Protein AF-A0A950HRR6-F1 (afdb_monomer)

Structure (mmCIF, N/CA/C/O backbone):
data_AF-A0A950HRR6-F1
#
_entry.id   AF-A0A950HRR6-F1
#
loop_
_atom_site.group_PDB
_atom_site.id
_atom_site.type_symbol
_atom_site.label_atom_id
_atom_site.label_alt_id
_atom_site.label_comp_id
_atom_site.label_asym_id
_atom_site.label_entity_id
_atom_site.label_seq_id
_atom_site.pdbx_PDB_ins_code
_atom_site.Cartn_x
_atom_site.Cartn_y
_atom_site.Cartn_z
_atom_site.occupancy
_atom_site.B_iso_or_equiv
_atom_site.auth_seq_id
_atom_site.auth_comp_id
_atom_site.auth_asym_id
_atom_site.auth_atom_id
_atom_site.pdbx_PDB_model_num
ATOM 1 N N . MET A 1 1 ? -20.785 9.304 23.829 1.00 41.06 1 MET A N 1
ATOM 2 C CA . MET A 1 1 ? -20.805 10.081 22.573 1.00 41.06 1 MET A CA 1
ATOM 3 C C . MET A 1 1 ? -19.370 10.174 22.089 1.00 41.06 1 MET A C 1
ATOM 5 O O . MET A 1 1 ? -18.561 10.807 22.753 1.00 41.06 1 MET A O 1
ATOM 9 N N . HIS A 1 2 ? -19.015 9.449 21.030 1.00 49.91 2 HIS A N 1
ATOM 10 C CA . HIS A 1 2 ? -17.695 9.558 20.414 1.00 49.91 2 HIS A CA 1
ATOM 11 C C . HIS A 1 2 ? -17.681 10.847 19.577 1.00 49.91 2 HIS A C 1
ATOM 13 O O . HIS A 1 2 ? -18.038 10.823 18.407 1.00 49.91 2 HIS A O 1
ATOM 19 N N . SER A 1 3 ? -17.341 11.988 20.187 1.00 52.88 3 SER A N 1
ATOM 20 C CA . SER A 1 3 ? -17.100 13.260 19.475 1.00 52.88 3 SER A CA 1
ATOM 21 C C . SER A 1 3 ? -15.709 13.275 18.828 1.00 52.88 3 SER A C 1
ATOM 23 O O . SER A 1 3 ? -14.947 14.226 18.976 1.00 52.88 3 SER A O 1
ATOM 25 N N . GLY A 1 4 ? -15.353 12.187 18.147 1.00 60.12 4 GLY A N 1
ATOM 26 C CA . GLY A 1 4 ? -14.176 12.136 17.293 1.00 60.12 4 GLY A CA 1
ATOM 27 C C . GLY A 1 4 ? -14.560 12.642 15.912 1.00 60.12 4 GLY A C 1
ATOM 28 O O . GLY A 1 4 ? -15.430 12.063 15.268 1.00 60.12 4 GLY A O 1
ATOM 29 N N . VAL A 1 5 ? -13.937 13.730 15.465 1.00 73.88 5 VAL A N 1
ATOM 30 C CA . VAL A 1 5 ? -13.960 14.090 14.043 1.00 73.88 5 VAL A CA 1
ATOM 31 C C . VAL A 1 5 ? -13.287 12.943 13.275 1.00 73.88 5 VAL A C 1
ATOM 33 O O . VAL A 1 5 ? -12.239 12.475 13.739 1.00 73.88 5 VAL A O 1
ATOM 36 N N . PRO A 1 6 ? -13.850 12.468 12.147 1.00 82.62 6 PRO A N 1
ATOM 37 C CA . PRO A 1 6 ? -13.199 11.468 11.309 1.00 82.62 6 PRO A CA 1
ATOM 38 C C . PRO A 1 6 ? -11.745 11.843 11.001 1.00 82.62 6 PRO A C 1
ATOM 40 O O . PRO A 1 6 ? -11.411 13.012 10.792 1.00 82.62 6 PRO A O 1
ATOM 43 N N . CYS A 1 7 ? -10.856 10.850 11.010 1.00 89.31 7 CYS A N 1
ATOM 44 C CA . CYS A 1 7 ? -9.443 11.083 10.733 1.00 89.31 7 CYS A CA 1
ATOM 45 C C . CYS A 1 7 ? -9.261 11.477 9.264 1.00 89.31 7 CYS A C 1
ATOM 47 O O . CYS A 1 7 ? -9.678 10.747 8.374 1.00 89.31 7 CYS A O 1
ATOM 49 N N . ALA A 1 8 ? -8.573 12.590 9.005 1.00 91.56 8 ALA A N 1
ATOM 50 C CA . ALA A 1 8 ? -8.323 13.050 7.638 1.00 91.56 8 ALA A CA 1
ATOM 51 C C . ALA A 1 8 ? -7.291 12.196 6.872 1.00 91.56 8 ALA A C 1
ATOM 53 O O . ALA A 1 8 ? -7.181 12.317 5.657 1.00 91.56 8 ALA A O 1
ATOM 54 N N . THR A 1 9 ? -6.491 11.372 7.561 1.00 95.31 9 THR A N 1
ATOM 55 C CA . THR A 1 9 ? -5.455 10.533 6.936 1.00 95.31 9 THR A CA 1
ATOM 56 C C . THR A 1 9 ? -5.333 9.177 7.619 1.00 95.31 9 THR A C 1
ATOM 58 O O . THR A 1 9 ? -5.538 9.063 8.835 1.00 95.31 9 THR A O 1
ATOM 61 N N . PHE A 1 10 ? -4.894 8.161 6.870 1.00 96.44 10 PHE A N 1
ATOM 62 C CA . PHE A 1 10 ? -4.597 6.842 7.439 1.00 96.44 10 PHE A CA 1
ATOM 63 C C . PHE A 1 10 ? -3.468 6.900 8.462 1.00 96.44 10 PHE A C 1
ATOM 65 O O . PHE A 1 10 ? -3.535 6.230 9.486 1.00 96.44 10 PHE A O 1
ATOM 72 N N . LYS A 1 11 ? -2.453 7.744 8.238 1.00 95.88 11 LYS A N 1
ATOM 73 C CA . LYS A 1 11 ? -1.349 7.913 9.189 1.00 95.88 11 LYS A CA 1
ATOM 74 C C . LYS A 1 11 ? -1.842 8.437 10.540 1.00 95.88 11 LYS A C 1
ATOM 76 O O . LYS A 1 11 ? -1.378 7.975 11.582 1.00 95.88 11 LYS A O 1
ATOM 81 N N . HIS A 1 12 ? -2.786 9.382 10.539 1.00 95.25 12 HIS A N 1
ATOM 82 C CA . HIS A 1 12 ? -3.373 9.870 11.783 1.00 95.25 12 HIS A CA 1
ATOM 83 C C . HIS A 1 12 ? -4.230 8.794 12.453 1.00 95.25 12 HIS A C 1
ATOM 85 O O . HIS A 1 12 ? -4.044 8.548 13.644 1.00 95.25 12 HIS A O 1
ATOM 91 N N . ALA A 1 13 ? -5.097 8.114 11.697 1.00 96.12 13 ALA A N 1
ATOM 92 C CA . ALA A 1 13 ? -5.918 7.022 12.216 1.00 96.12 13 ALA A CA 1
ATOM 93 C C . ALA A 1 13 ? -5.057 5.913 12.844 1.00 96.12 13 ALA A C 1
ATOM 95 O O . ALA A 1 13 ? -5.262 5.548 13.997 1.00 96.12 13 ALA A O 1
ATOM 96 N N . LEU A 1 14 ? -4.002 5.476 12.153 1.00 96.31 14 LEU A N 1
ATOM 97 C CA . LEU A 1 14 ? -3.073 4.455 12.635 1.00 96.31 14 LEU A CA 1
ATOM 98 C C . LEU A 1 14 ? -2.381 4.845 13.947 1.00 96.31 14 LEU A C 1
ATOM 100 O O . LEU A 1 14 ? -2.151 3.987 14.790 1.00 96.31 14 LEU A O 1
ATOM 104 N N . SER A 1 15 ? -2.108 6.137 14.168 1.00 95.75 15 SER A N 1
ATOM 105 C CA . SER A 1 15 ? -1.536 6.625 15.435 1.00 95.75 15 SER A CA 1
ATOM 106 C C . SER A 1 15 ? -2.499 6.546 16.628 1.00 95.75 15 SER A C 1
ATOM 108 O O . SER A 1 15 ? -2.079 6.704 17.776 1.00 95.75 15 SER A O 1
ATOM 110 N N . LYS A 1 16 ? -3.797 6.357 16.361 1.00 95.12 16 LYS A N 1
ATOM 111 C CA . LYS A 1 16 ? -4.876 6.283 17.355 1.00 95.12 16 LYS A CA 1
ATOM 112 C C . LYS A 1 16 ? -5.467 4.885 17.487 1.00 95.12 16 LYS A C 1
ATOM 114 O O . LYS A 1 16 ? -6.214 4.647 18.434 1.00 95.12 16 LYS A O 1
ATOM 119 N N . THR A 1 17 ? -5.125 3.975 16.580 1.00 95.88 17 THR A N 1
ATOM 120 C CA . THR A 1 17 ? -5.638 2.610 16.584 1.00 95.88 17 THR A CA 1
ATOM 121 C C . THR A 1 17 ? -4.628 1.656 17.208 1.00 95.88 17 THR A C 1
ATOM 123 O O . THR A 1 17 ? -3.471 1.570 16.797 1.00 95.88 17 THR A O 1
ATOM 126 N N . ASN A 1 18 ? -5.082 0.923 18.221 1.00 96.94 18 ASN A N 1
ATOM 127 C CA . ASN A 1 18 ? -4.278 -0.104 18.875 1.00 96.94 18 ASN A CA 1
ATOM 128 C C . ASN A 1 18 ? -4.038 -1.297 17.938 1.00 96.94 18 ASN A C 1
ATOM 130 O O . ASN A 1 18 ? -4.796 -1.528 16.995 1.00 96.94 18 ASN A O 1
ATOM 134 N N . ALA A 1 19 ? -3.000 -2.085 18.226 1.00 97.12 19 ALA A N 1
ATOM 135 C CA . ALA A 1 19 ? -2.750 -3.336 17.514 1.00 97.12 19 ALA A CA 1
ATOM 136 C C . ALA A 1 19 ? -3.968 -4.276 17.604 1.00 97.12 19 ALA A C 1
ATOM 138 O O . ALA A 1 19 ? -4.581 -4.406 18.663 1.00 97.12 19 ALA A O 1
ATOM 139 N N . GLY A 1 20 ? -4.306 -4.916 16.486 1.00 96.69 20 GLY A N 1
ATOM 140 C CA . GLY A 1 20 ? -5.511 -5.731 16.314 1.00 96.69 20 GLY A CA 1
ATOM 141 C C . GLY A 1 20 ? -6.788 -4.924 16.053 1.00 96.69 20 GLY A C 1
ATOM 142 O O . GLY A 1 20 ? -7.859 -5.516 15.972 1.00 96.69 20 GLY A O 1
ATOM 143 N N . GLY A 1 21 ? -6.697 -3.594 15.959 1.00 97.44 21 GLY A N 1
ATOM 144 C CA . GLY A 1 21 ? -7.830 -2.725 15.655 1.00 97.44 21 GLY A CA 1
ATOM 145 C C . GLY A 1 21 ? -8.117 -2.575 14.160 1.00 97.44 21 GLY A C 1
ATOM 146 O O . GLY A 1 21 ? -7.448 -3.150 13.301 1.00 97.44 21 GLY A O 1
ATOM 147 N N . GLU A 1 22 ? -9.106 -1.735 13.863 1.00 96.94 22 GLU A N 1
ATOM 148 C CA . GLU A 1 22 ? -9.615 -1.489 12.515 1.00 96.94 22 GLU A CA 1
ATOM 149 C C . GLU A 1 22 ? -9.738 0.015 12.245 1.00 96.94 22 GLU A C 1
ATOM 151 O O . GLU A 1 22 ? -10.086 0.800 13.132 1.00 96.94 22 GLU A O 1
ATOM 156 N N . ILE A 1 23 ? -9.425 0.416 11.017 1.00 97.12 23 ILE A N 1
ATOM 157 C CA . ILE A 1 23 ? -9.582 1.765 10.485 1.00 97.12 23 ILE A CA 1
ATOM 158 C C . ILE A 1 23 ? -10.574 1.670 9.332 1.00 97.12 23 ILE A C 1
ATOM 160 O O . ILE A 1 23 ? -10.281 1.031 8.326 1.00 97.12 23 ILE A O 1
ATOM 164 N N . ASN A 1 24 ? -11.717 2.335 9.480 1.00 96.38 24 ASN A N 1
ATOM 165 C CA . ASN A 1 24 ? -12.774 2.354 8.477 1.00 96.38 24 ASN A CA 1
ATOM 166 C C . ASN A 1 24 ? -12.776 3.677 7.713 1.00 96.38 24 ASN A C 1
ATOM 168 O O . ASN A 1 24 ? -12.799 4.747 8.332 1.00 96.38 24 ASN A O 1
ATOM 172 N N . CYS A 1 25 ? -12.810 3.618 6.383 1.00 95.12 25 CYS A N 1
ATOM 173 C CA . CYS A 1 25 ? -13.194 4.777 5.588 1.00 95.12 25 CYS A CA 1
ATOM 174 C C . CYS A 1 25 ? -14.701 5.020 5.760 1.00 95.12 25 CYS A C 1
ATOM 176 O O . CYS A 1 25 ? -15.518 4.163 5.439 1.00 95.12 25 CYS A O 1
ATOM 178 N N . VAL A 1 26 ? -15.070 6.200 6.255 1.00 93.38 26 VAL A N 1
ATOM 179 C CA . VAL A 1 26 ? -16.481 6.597 6.436 1.00 93.38 26 VAL A CA 1
ATOM 180 C C . VAL A 1 26 ? -16.979 7.543 5.347 1.00 93.38 26 VAL A C 1
ATOM 182 O O . VAL A 1 26 ? -18.179 7.627 5.113 1.00 93.38 26 VAL A O 1
ATOM 185 N N . ASP A 1 27 ? -16.052 8.207 4.660 1.00 91.69 27 ASP A N 1
ATOM 186 C CA . ASP A 1 27 ? -16.315 9.138 3.571 1.00 91.69 27 ASP A CA 1
ATOM 187 C C . ASP A 1 27 ? -15.471 8.754 2.351 1.00 91.69 27 ASP A C 1
ATOM 189 O O . ASP A 1 27 ? -14.430 8.102 2.465 1.00 91.69 27 ASP A O 1
ATOM 193 N N . GLN A 1 28 ? -15.903 9.188 1.169 1.00 94.94 28 GLN A N 1
ATOM 194 C CA . GLN A 1 28 ? -15.069 9.140 -0.028 1.00 94.94 28 GLN A CA 1
ATOM 195 C C . GLN A 1 28 ? -13.983 10.221 0.052 1.00 94.94 28 GLN A C 1
ATOM 197 O O . GLN A 1 28 ? -14.276 11.380 0.349 1.00 94.94 28 GLN A O 1
ATOM 202 N N . GLY A 1 29 ? -12.738 9.873 -0.274 1.00 94.50 29 GLY A N 1
ATOM 203 C CA . GLY A 1 29 ? -11.646 10.840 -0.233 1.00 94.50 29 GLY A CA 1
ATOM 204 C C . GLY A 1 29 ? -10.265 10.250 -0.477 1.00 94.50 29 GLY A C 1
ATOM 205 O O . GLY A 1 29 ? -10.104 9.044 -0.654 1.00 94.50 29 GLY A O 1
ATOM 206 N N . ASP A 1 30 ? -9.268 11.136 -0.487 1.00 95.38 30 ASP A N 1
ATOM 207 C CA . ASP A 1 30 ? -7.850 10.776 -0.481 1.00 95.38 30 ASP A CA 1
ATOM 208 C C . ASP A 1 30 ? -7.297 10.907 0.940 1.00 95.38 30 ASP A C 1
ATOM 210 O O . ASP A 1 30 ? -7.259 12.001 1.506 1.00 95.38 30 ASP A O 1
ATOM 214 N N . PHE A 1 31 ? -6.871 9.785 1.513 1.00 95.50 31 PHE A N 1
ATOM 215 C CA . PHE A 1 31 ? -6.432 9.686 2.906 1.00 95.50 31 PHE A CA 1
ATOM 216 C C . PHE A 1 31 ? -4.913 9.498 3.036 1.00 95.50 31 PHE A C 1
ATOM 218 O O . PHE A 1 31 ? -4.413 9.191 4.127 1.00 95.50 31 PHE A O 1
ATOM 225 N N . SER A 1 32 ? -4.161 9.678 1.943 1.00 93.12 32 SER A N 1
ATOM 226 C CA . SER A 1 32 ? -2.700 9.517 1.921 1.00 93.12 32 SER A CA 1
ATOM 227 C C . SER A 1 32 ? -1.974 10.524 2.819 1.00 93.12 32 SER A C 1
ATOM 229 O O . SER A 1 32 ? -0.954 10.206 3.432 1.00 93.12 32 SER A O 1
ATOM 231 N N . GLY A 1 33 ? -2.474 11.763 2.887 1.00 89.44 33 GLY A N 1
ATOM 232 C CA . GLY A 1 33 ? -1.766 12.875 3.524 1.00 89.44 33 GLY A CA 1
ATOM 233 C C . GLY A 1 33 ? -0.414 13.207 2.875 1.00 89.44 33 GLY A C 1
ATOM 234 O O . GLY A 1 33 ? 0.408 13.858 3.517 1.00 89.44 33 GLY A O 1
ATOM 235 N N . GLY A 1 34 ? -0.158 12.733 1.645 1.00 86.44 34 GLY A N 1
ATOM 236 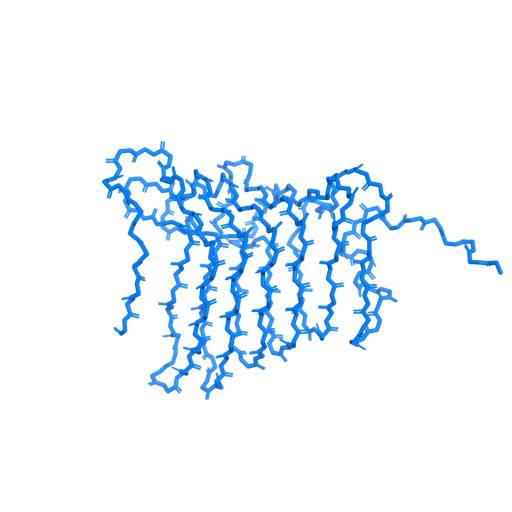C CA . GLY A 1 34 ? 1.078 12.985 0.894 1.00 86.44 34 GLY A CA 1
ATOM 237 C C . GLY A 1 34 ? 2.344 12.324 1.458 1.00 86.44 34 GLY A C 1
ATOM 238 O O . GLY A 1 34 ? 3.448 12.715 1.088 1.00 86.44 34 GLY A O 1
ATOM 239 N N . ALA A 1 35 ? 2.217 11.346 2.359 1.00 88.06 35 ALA A N 1
ATOM 240 C CA . ALA A 1 35 ? 3.353 10.694 3.009 1.00 88.06 35 ALA A CA 1
ATOM 241 C C . ALA A 1 35 ? 3.252 9.166 2.947 1.00 88.06 35 ALA A C 1
ATOM 243 O O . ALA A 1 35 ? 2.170 8.607 2.788 1.00 88.06 35 ALA A O 1
ATOM 244 N N . GLN A 1 36 ? 4.391 8.491 3.117 1.00 92.75 36 GLN A N 1
ATOM 245 C CA . GLN A 1 36 ? 4.428 7.035 3.252 1.00 92.75 36 GLN A CA 1
ATOM 246 C C . GLN A 1 36 ? 3.647 6.585 4.495 1.00 92.75 36 GLN A C 1
ATOM 248 O O . GLN A 1 36 ? 3.758 7.190 5.571 1.00 92.75 36 GLN A O 1
ATOM 253 N N . LEU A 1 37 ? 2.891 5.498 4.347 1.00 94.88 37 LEU A N 1
ATOM 254 C CA . LEU A 1 37 ? 2.213 4.819 5.442 1.00 94.88 37 LEU A CA 1
ATOM 255 C C . LEU A 1 37 ? 3.087 3.666 5.945 1.00 94.88 37 LEU A C 1
ATOM 257 O O . LEU A 1 37 ? 3.411 2.755 5.191 1.00 94.88 37 LEU A O 1
ATOM 261 N N . LEU A 1 38 ? 3.478 3.718 7.217 1.00 95.31 38 LEU A N 1
ATOM 262 C CA . LEU A 1 38 ? 4.249 2.661 7.873 1.00 95.31 38 LEU A CA 1
ATOM 263 C C . LEU A 1 38 ? 3.300 1.836 8.740 1.00 95.31 38 LEU A C 1
ATOM 265 O O . LEU A 1 38 ? 2.701 2.392 9.658 1.00 95.31 38 LEU A O 1
ATOM 269 N N . ILE A 1 39 ? 3.164 0.545 8.450 1.00 95.94 39 ILE A N 1
ATOM 270 C CA . ILE A 1 39 ? 2.273 -0.384 9.146 1.00 95.94 39 ILE A CA 1
ATOM 271 C C . ILE A 1 39 ? 3.117 -1.476 9.811 1.00 95.94 39 ILE A C 1
ATOM 273 O O . ILE A 1 39 ? 3.565 -2.432 9.185 1.00 95.94 39 ILE A O 1
ATOM 277 N N . ASP A 1 40 ? 3.324 -1.308 11.109 1.00 93.19 40 ASP A N 1
ATOM 278 C CA . ASP A 1 40 ? 4.213 -2.097 11.970 1.00 93.19 40 ASP A CA 1
ATOM 279 C C . ASP A 1 40 ? 3.452 -2.888 13.049 1.00 93.19 40 ASP A C 1
ATOM 281 O O . ASP A 1 40 ? 4.043 -3.433 13.980 1.00 93.19 40 ASP A O 1
ATOM 285 N N . ARG A 1 41 ? 2.120 -2.915 12.969 1.00 94.75 41 ARG A N 1
ATOM 286 C CA . ARG A 1 41 ? 1.246 -3.615 13.914 1.00 94.75 41 ARG A CA 1
ATOM 287 C C . ARG A 1 41 ? 0.070 -4.240 13.190 1.00 94.75 41 ARG A C 1
ATOM 289 O O . ARG A 1 41 ? -0.299 -3.792 12.107 1.00 94.75 41 ARG A O 1
ATOM 296 N N . ALA A 1 42 ? -0.538 -5.240 13.826 1.00 97.00 42 ALA A N 1
ATOM 297 C CA . ALA A 1 42 ? -1.732 -5.860 13.278 1.00 97.00 42 ALA A CA 1
ATOM 298 C C . ALA A 1 42 ? -2.841 -4.811 13.146 1.00 97.00 42 ALA A C 1
ATOM 300 O O . ALA A 1 42 ? -3.123 -4.098 14.113 1.00 97.00 42 ALA A O 1
ATOM 301 N N . ILE A 1 43 ? -3.417 -4.682 11.955 1.00 98.12 43 ILE A N 1
ATOM 302 C CA . ILE A 1 43 ? -4.431 -3.674 11.651 1.00 98.12 43 ILE A CA 1
ATOM 303 C C . ILE A 1 43 ? -5.255 -4.111 10.440 1.00 98.12 43 ILE A C 1
ATOM 305 O O . ILE A 1 43 ? -4.722 -4.701 9.498 1.00 98.12 43 ILE A O 1
ATOM 309 N N . THR A 1 44 ? -6.533 -3.756 10.439 1.00 98.50 44 THR A N 1
ATOM 310 C CA . THR A 1 44 ? -7.372 -3.771 9.238 1.00 98.50 44 THR A CA 1
ATOM 311 C C . THR A 1 44 ? -7.601 -2.335 8.778 1.00 98.50 44 THR A C 1
ATOM 313 O O . THR A 1 44 ? -7.998 -1.491 9.579 1.00 98.50 44 THR A O 1
ATOM 316 N N . ILE A 1 45 ? -7.345 -2.044 7.505 1.00 98.19 45 ILE A N 1
ATOM 317 C CA . ILE A 1 45 ? -7.785 -0.818 6.837 1.00 98.19 45 ILE A CA 1
ATOM 318 C C . ILE A 1 45 ? -8.863 -1.230 5.843 1.00 98.19 45 ILE A C 1
ATOM 320 O O . ILE A 1 45 ? -8.558 -1.892 4.850 1.00 98.19 45 ILE A O 1
ATOM 324 N N . ASP A 1 46 ? -10.104 -0.860 6.139 1.00 98.25 46 ASP A N 1
ATOM 325 C CA . ASP A 1 46 ? -11.276 -1.236 5.358 1.00 98.25 46 ASP A CA 1
ATOM 326 C C . ASP A 1 46 ? -11.946 0.009 4.777 1.00 98.25 46 ASP A C 1
ATOM 328 O O . ASP A 1 46 ? -12.348 0.931 5.492 1.00 98.25 46 ASP A O 1
ATOM 332 N N . CYS A 1 47 ? -12.028 0.048 3.455 1.00 97.38 47 CYS A N 1
ATOM 333 C CA . CYS A 1 47 ? -12.739 1.080 2.722 1.00 97.38 47 CYS A CA 1
ATOM 334 C C . CYS A 1 47 ? -13.840 0.491 1.839 1.00 97.38 47 CYS A C 1
ATOM 336 O O . CYS A 1 47 ? -14.307 1.155 0.921 1.00 97.38 47 CYS A O 1
ATOM 338 N N . GLU A 1 48 ? -14.306 -0.733 2.112 1.00 94.38 48 GLU A N 1
ATOM 339 C CA . GLU A 1 48 ? -15.501 -1.254 1.456 1.00 94.38 48 GLU A CA 1
ATOM 340 C C . GLU A 1 48 ? -16.711 -0.344 1.702 1.00 94.38 48 GLU A C 1
ATOM 342 O O . GLU A 1 48 ? -17.014 0.061 2.821 1.00 94.38 48 GLU A O 1
ATOM 347 N N . GLY A 1 49 ? -17.442 -0.042 0.628 1.00 87.94 49 GLY A N 1
ATOM 348 C CA . GLY A 1 49 ? -18.653 0.780 0.677 1.00 87.94 49 GLY A CA 1
ATOM 349 C C . GLY A 1 49 ? -18.435 2.269 0.397 1.00 87.94 49 GLY A C 1
ATOM 350 O O . GLY A 1 49 ? -19.410 2.960 0.102 1.00 87.94 49 GLY A O 1
ATOM 351 N N . VAL A 1 50 ? -17.190 2.755 0.388 1.00 93.06 50 VAL A N 1
ATOM 352 C CA . VAL A 1 50 ? -16.832 4.113 -0.057 1.00 93.06 50 VAL A CA 1
ATOM 353 C C . VAL A 1 50 ? -15.596 4.080 -0.954 1.00 93.06 50 VAL A C 1
ATOM 355 O O . VAL A 1 50 ? -14.824 3.132 -0.938 1.00 93.06 50 VAL A O 1
ATOM 358 N N . GLN A 1 51 ? -15.364 5.119 -1.757 1.00 92.88 51 GLN A N 1
ATOM 359 C CA . GLN A 1 51 ? -14.118 5.201 -2.524 1.00 92.88 51 GLN A CA 1
ATOM 360 C C . GLN A 1 51 ? -13.004 5.798 -1.649 1.00 92.88 51 GLN A C 1
ATOM 362 O O . GLN A 1 51 ? -12.816 7.017 -1.605 1.00 92.88 51 GLN A O 1
ATOM 367 N N . GLY A 1 52 ? -12.279 4.929 -0.939 1.00 95.75 52 GLY A N 1
ATOM 368 C CA . GLY A 1 52 ? -11.089 5.285 -0.168 1.00 95.75 52 GLY A CA 1
ATOM 369 C C . GLY A 1 52 ? -9.828 5.237 -1.025 1.00 95.75 52 GLY A C 1
ATOM 370 O O . GLY A 1 52 ? -9.357 4.158 -1.385 1.00 95.75 52 GLY A O 1
ATOM 371 N N . ARG A 1 53 ? -9.269 6.407 -1.349 1.00 96.25 53 ARG A N 1
ATOM 372 C CA . ARG A 1 53 ? -8.048 6.523 -2.153 1.00 96.25 53 ARG A CA 1
ATOM 373 C C . ARG A 1 53 ? -6.815 6.735 -1.276 1.00 96.25 53 ARG A C 1
ATOM 375 O O . ARG A 1 53 ? -6.828 7.525 -0.332 1.00 96.25 53 ARG A O 1
ATOM 382 N N . PHE A 1 54 ? -5.721 6.077 -1.643 1.00 96.25 54 PHE A N 1
ATOM 383 C CA . PHE A 1 54 ? -4.365 6.402 -1.214 1.00 96.25 54 PHE A CA 1
ATOM 384 C C . PHE A 1 54 ? -3.586 6.953 -2.414 1.00 96.25 54 PHE A C 1
ATOM 386 O O . PHE A 1 54 ? -2.950 6.198 -3.150 1.00 96.25 54 PHE A O 1
ATOM 393 N N . GLY A 1 55 ? -3.666 8.266 -2.644 1.00 93.88 55 GLY A N 1
ATOM 394 C CA . GLY A 1 55 ? -2.935 8.931 -3.724 1.00 93.88 55 GLY A CA 1
ATOM 395 C C . GLY A 1 55 ? -1.519 9.282 -3.288 1.00 93.88 55 GLY A C 1
ATOM 396 O O . GLY A 1 55 ? -1.295 10.304 -2.641 1.00 93.88 55 GLY A O 1
ATOM 397 N N . TYR A 1 56 ? -0.539 8.446 -3.618 1.00 89.50 56 TYR A N 1
ATOM 398 C CA . TYR A 1 56 ? 0.835 8.696 -3.206 1.00 89.50 56 TYR A CA 1
ATOM 399 C C . TYR A 1 56 ? 1.486 9.797 -4.049 1.00 89.50 56 TYR A C 1
ATOM 401 O O . TYR A 1 56 ? 1.672 9.649 -5.254 1.00 89.50 56 TYR A O 1
ATOM 409 N N . ALA A 1 57 ? 1.881 10.881 -3.383 1.00 83.25 57 ALA A N 1
ATOM 410 C CA . ALA A 1 57 ? 2.643 11.993 -3.958 1.00 83.25 57 ALA A CA 1
ATOM 411 C C . ALA A 1 57 ? 3.928 12.294 -3.155 1.00 83.25 57 ALA A C 1
ATOM 413 O O . ALA A 1 57 ? 4.452 13.407 -3.197 1.00 83.25 57 ALA A O 1
ATOM 414 N N . GLY A 1 58 ? 4.397 11.319 -2.367 1.00 79.75 58 GLY A N 1
ATOM 415 C CA . GLY A 1 58 ? 5.608 11.442 -1.558 1.00 79.75 58 GLY A CA 1
ATOM 416 C C . GLY A 1 58 ? 6.890 11.161 -2.348 1.00 79.75 58 GLY A C 1
ATOM 417 O O . GLY A 1 58 ? 6.860 10.853 -3.536 1.00 79.75 58 GLY A O 1
ATOM 418 N N . THR A 1 59 ? 8.032 11.259 -1.666 1.00 82.00 59 THR A N 1
ATOM 419 C CA . THR A 1 59 ? 9.372 11.049 -2.249 1.00 82.00 59 THR A CA 1
ATOM 420 C C . THR A 1 59 ? 10.033 9.726 -1.848 1.00 82.00 59 THR A C 1
ATOM 422 O O . THR A 1 59 ? 11.120 9.419 -2.335 1.00 82.00 59 THR A O 1
ATOM 425 N N . SER A 1 60 ? 9.422 8.950 -0.949 1.00 85.19 60 SER A N 1
ATOM 426 C CA . SER A 1 60 ? 9.904 7.614 -0.582 1.00 85.19 60 SER A CA 1
ATOM 427 C C . SER A 1 60 ? 9.791 6.649 -1.765 1.00 85.19 60 SER A C 1
ATOM 429 O O . SER A 1 60 ? 8.935 6.788 -2.638 1.00 85.19 60 SER A O 1
ATOM 431 N N . ALA A 1 61 ? 10.627 5.611 -1.748 1.00 86.56 61 ALA A N 1
ATOM 432 C CA . ALA A 1 61 ? 10.573 4.544 -2.743 1.00 86.56 61 ALA A CA 1
ATOM 433 C C . ALA A 1 61 ? 9.276 3.713 -2.667 1.00 86.56 61 ALA A C 1
ATOM 435 O O . ALA A 1 61 ? 8.868 3.122 -3.662 1.00 86.56 61 ALA A O 1
ATOM 436 N N . THR A 1 62 ? 8.605 3.711 -1.515 1.00 90.69 62 THR A N 1
ATOM 437 C CA . THR A 1 62 ? 7.430 2.877 -1.251 1.00 90.69 62 THR A CA 1
ATOM 438 C C . THR A 1 62 ? 6.307 3.724 -0.654 1.00 90.69 62 THR A C 1
ATOM 440 O O . THR A 1 62 ? 6.543 4.530 0.251 1.00 90.69 62 THR A O 1
ATOM 443 N N . ALA A 1 63 ? 5.077 3.537 -1.135 1.00 93.81 63 ALA A N 1
ATOM 444 C CA . ALA A 1 63 ? 3.893 4.237 -0.644 1.00 93.81 63 ALA A CA 1
ATOM 445 C C . ALA A 1 63 ? 3.393 3.688 0.707 1.00 93.81 63 ALA A C 1
ATOM 447 O O . ALA A 1 63 ? 3.100 4.459 1.625 1.00 93.81 63 ALA A O 1
ATOM 448 N N . MET A 1 64 ? 3.350 2.366 0.855 1.00 95.12 64 MET A N 1
ATOM 449 C CA . MET A 1 64 ? 2.964 1.651 2.068 1.00 95.12 64 MET A CA 1
ATOM 450 C C . MET A 1 64 ? 4.021 0.604 2.411 1.00 95.12 64 MET A C 1
ATOM 452 O O . MET A 1 64 ? 4.306 -0.281 1.613 1.00 95.12 64 MET A O 1
ATOM 456 N N . PHE A 1 65 ? 4.592 0.685 3.604 1.00 94.62 65 PHE A N 1
ATOM 457 C CA . PHE A 1 65 ? 5.533 -0.312 4.104 1.00 94.62 65 PHE A CA 1
ATOM 458 C C . PHE A 1 65 ? 4.859 -1.123 5.204 1.00 94.62 65 PHE A C 1
ATOM 460 O O . PHE A 1 65 ? 4.387 -0.548 6.186 1.00 94.62 65 PHE A O 1
ATOM 467 N N . VAL A 1 66 ? 4.806 -2.439 5.033 1.00 94.38 66 VAL A N 1
ATOM 468 C CA . VAL A 1 66 ? 4.168 -3.377 5.960 1.00 94.38 66 VAL A CA 1
ATOM 469 C C . VAL A 1 66 ? 5.229 -4.315 6.511 1.00 94.38 66 VAL A C 1
ATOM 471 O O . VAL A 1 66 ? 5.934 -4.944 5.730 1.00 94.38 66 VAL A O 1
ATOM 474 N N . SER A 1 67 ? 5.333 -4.451 7.834 1.00 90.88 67 SER A N 1
ATOM 475 C CA . SER A 1 67 ? 6.350 -5.317 8.445 1.00 90.88 67 SER A CA 1
ATOM 476 C C . SER A 1 67 ? 5.847 -6.093 9.655 1.00 90.88 67 SER A C 1
ATOM 478 O O . SER A 1 67 ? 5.271 -5.500 10.568 1.00 90.88 67 SER A O 1
ATOM 480 N N . GLY A 1 68 ? 6.149 -7.396 9.703 1.00 85.38 68 GLY A N 1
ATOM 481 C CA . GLY A 1 68 ? 6.115 -8.194 10.939 1.00 85.38 68 GLY A CA 1
ATOM 482 C C . GLY A 1 68 ? 4.744 -8.377 11.607 1.00 85.38 68 GLY A C 1
ATOM 483 O O . GLY A 1 68 ? 4.686 -8.676 12.799 1.00 85.38 68 GLY A O 1
ATOM 484 N N . ALA A 1 69 ? 3.641 -8.154 10.886 1.00 90.44 69 ALA A N 1
ATOM 485 C CA . ALA A 1 69 ? 2.292 -8.161 11.451 1.00 90.44 69 ALA A CA 1
ATOM 486 C C . ALA A 1 69 ? 1.243 -8.767 10.507 1.00 90.44 69 ALA A C 1
ATOM 488 O O . ALA A 1 69 ? 1.469 -8.894 9.304 1.00 90.44 69 ALA A O 1
ATOM 489 N N . THR A 1 70 ? 0.078 -9.124 11.061 1.00 95.62 70 THR A N 1
ATOM 490 C CA . THR A 1 70 ? -1.116 -9.480 10.279 1.00 95.62 70 THR A CA 1
ATOM 491 C C . THR A 1 70 ? -1.862 -8.214 9.873 1.00 95.62 70 THR A C 1
ATOM 493 O O . THR A 1 70 ? -2.461 -7.553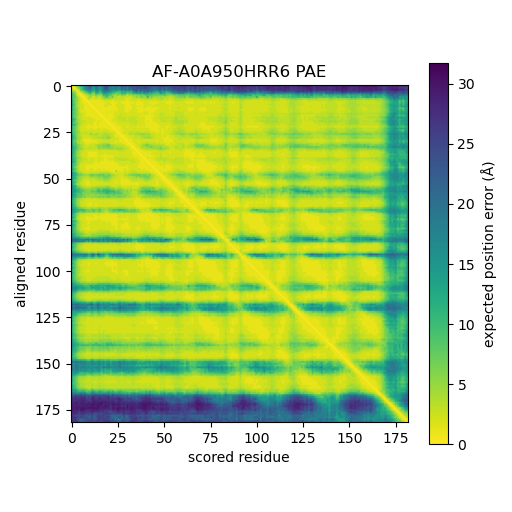 10.721 1.00 95.62 70 THR A O 1
ATOM 496 N N . VAL A 1 71 ? -1.823 -7.873 8.590 1.00 97.75 71 VAL A N 1
ATOM 497 C CA . VAL A 1 71 ? -2.428 -6.657 8.043 1.00 97.75 71 VAL A CA 1
ATOM 498 C C . VAL A 1 71 ? -3.456 -7.019 6.986 1.00 97.75 71 VAL A C 1
ATOM 500 O O . VAL A 1 71 ? -3.205 -7.872 6.136 1.00 97.75 71 VAL A O 1
ATOM 503 N N . VAL A 1 72 ? -4.602 -6.345 7.025 1.00 98.50 72 VAL A N 1
ATOM 504 C CA . VAL A 1 72 ? -5.635 -6.435 5.992 1.00 98.50 72 VAL A CA 1
ATOM 505 C C . VAL A 1 72 ? -5.804 -5.064 5.355 1.00 98.50 72 VAL A C 1
ATOM 507 O O . VAL A 1 72 ? -6.095 -4.091 6.046 1.00 98.50 72 VAL A O 1
ATOM 510 N N . LEU A 1 73 ? -5.619 -4.989 4.042 1.00 98.38 73 LEU A N 1
ATOM 511 C CA . LEU A 1 73 ? -5.927 -3.822 3.224 1.00 98.38 73 LEU A CA 1
ATOM 512 C C . LEU A 1 73 ? -7.100 -4.188 2.317 1.00 98.38 73 LEU A C 1
ATOM 514 O O . LEU A 1 73 ? -6.966 -5.083 1.475 1.00 98.38 73 LEU A O 1
ATOM 518 N N . ARG A 1 74 ? -8.241 -3.516 2.498 1.00 98.56 74 ARG A N 1
ATOM 519 C CA . ARG A 1 74 ? -9.484 -3.869 1.815 1.00 98.56 74 ARG A CA 1
ATOM 520 C C . ARG A 1 74 ? -10.172 -2.673 1.166 1.00 98.56 74 ARG A C 1
ATOM 522 O O . ARG A 1 74 ? -10.343 -1.634 1.797 1.00 98.56 74 ARG A O 1
ATOM 529 N N . GLY A 1 75 ? -10.601 -2.836 -0.086 1.00 98.12 75 GLY A N 1
ATOM 530 C CA . GLY A 1 75 ? -11.424 -1.842 -0.786 1.00 98.12 75 GLY A CA 1
ATOM 531 C C . GLY A 1 75 ? -10.693 -0.541 -1.138 1.00 98.12 75 GLY A C 1
ATOM 532 O O . GLY A 1 75 ? -11.338 0.485 -1.336 1.00 98.12 75 GLY A O 1
ATOM 533 N N . LEU A 1 76 ? -9.356 -0.548 -1.175 1.00 98.12 76 LEU A N 1
ATOM 534 C CA . LEU A 1 76 ? -8.551 0.652 -1.417 1.00 98.12 76 LEU A CA 1
ATOM 535 C C . LEU A 1 76 ? -8.270 0.872 -2.908 1.00 98.12 76 LEU A C 1
ATOM 537 O O . LEU A 1 76 ? -7.894 -0.057 -3.624 1.00 98.12 76 LEU A O 1
ATOM 541 N N . ASP A 1 77 ? -8.350 2.131 -3.339 1.00 97.44 77 ASP A N 1
ATOM 542 C CA . ASP A 1 77 ? -7.749 2.620 -4.586 1.00 97.44 77 ASP A CA 1
ATOM 543 C C . ASP A 1 77 ? -6.360 3.197 -4.281 1.00 97.44 77 ASP A C 1
ATOM 545 O O . ASP A 1 77 ? -6.228 4.297 -3.741 1.00 97.44 77 ASP A O 1
ATOM 549 N N . ILE A 1 78 ? -5.314 2.435 -4.579 1.00 97.12 78 ILE A N 1
ATOM 550 C CA . ILE A 1 78 ? -3.921 2.785 -4.307 1.00 97.12 78 ILE A CA 1
ATOM 551 C C . ILE A 1 78 ? -3.307 3.302 -5.607 1.00 97.12 78 ILE A C 1
ATOM 553 O O . ILE A 1 78 ? -3.095 2.547 -6.555 1.00 97.12 78 ILE A O 1
ATOM 557 N N . ASP A 1 79 ? -3.011 4.600 -5.646 1.00 94.75 79 ASP A N 1
ATOM 558 C CA . ASP A 1 79 ? -2.644 5.313 -6.869 1.00 94.75 79 ASP A CA 1
ATOM 559 C C . ASP A 1 79 ? -1.279 5.994 -6.723 1.00 94.75 79 ASP A C 1
ATOM 561 O O . ASP A 1 79 ? -1.109 6.933 -5.941 1.00 94.75 79 ASP A O 1
ATOM 565 N N . GLY A 1 80 ? -0.303 5.540 -7.507 1.00 92.31 80 GLY A N 1
ATOM 566 C CA . GLY A 1 80 ? 1.059 6.065 -7.532 1.00 92.31 80 GLY A CA 1
ATOM 567 C C . GLY A 1 80 ? 1.204 7.434 -8.202 1.00 92.31 80 GLY A C 1
ATOM 568 O O . GLY A 1 80 ? 2.313 7.969 -8.244 1.00 92.31 80 GLY A O 1
ATOM 569 N N . SER A 1 81 ? 0.119 7.996 -8.754 1.00 88.94 81 SER A N 1
ATOM 570 C CA . SER A 1 81 ? 0.060 9.324 -9.390 1.00 88.94 81 SER A CA 1
ATOM 571 C C . SER A 1 81 ? 1.135 9.569 -10.461 1.00 88.94 81 SER A C 1
ATOM 573 O O . SER A 1 81 ? 1.494 10.710 -10.744 1.00 88.94 81 SER A O 1
ATOM 575 N N . GLY A 1 82 ? 1.676 8.502 -11.057 1.00 85.50 82 GLY A N 1
ATOM 576 C CA . GLY A 1 82 ? 2.736 8.584 -12.058 1.00 85.50 82 GLY A CA 1
ATOM 577 C C . GLY A 1 82 ? 4.151 8.817 -11.502 1.00 85.50 82 GLY A C 1
ATOM 578 O O . GLY A 1 82 ? 5.089 8.906 -12.290 1.00 85.50 82 GLY A O 1
ATOM 579 N N . VAL A 1 83 ? 4.317 8.937 -10.179 1.00 75.69 83 VAL A N 1
ATOM 580 C CA . VAL A 1 83 ? 5.571 9.379 -9.526 1.00 75.69 83 VAL A CA 1
ATOM 581 C C . VAL A 1 83 ? 6.140 8.374 -8.525 1.00 75.69 83 VAL A C 1
ATOM 583 O O . VAL A 1 83 ? 7.314 8.452 -8.175 1.00 75.69 83 VAL A O 1
ATOM 586 N N . ALA A 1 84 ? 5.322 7.438 -8.046 1.00 71.00 84 ALA A N 1
ATOM 587 C CA . ALA A 1 84 ? 5.710 6.478 -7.022 1.00 71.00 84 ALA A CA 1
ATOM 588 C C . ALA A 1 84 ? 6.581 5.339 -7.574 1.00 71.00 84 ALA A C 1
ATOM 590 O O . ALA A 1 84 ? 6.375 4.881 -8.706 1.00 71.00 84 ALA A O 1
ATOM 591 N N . ALA A 1 85 ? 7.516 4.843 -6.756 1.00 81.69 85 ALA A N 1
ATOM 592 C CA . ALA A 1 85 ? 8.265 3.631 -7.067 1.00 81.69 85 ALA A CA 1
ATOM 593 C C . ALA A 1 85 ? 7.403 2.382 -6.824 1.00 81.69 85 ALA A C 1
ATOM 595 O O . ALA A 1 85 ? 6.912 1.827 -7.796 1.00 81.69 85 ALA A O 1
ATOM 596 N N . GLN A 1 86 ? 7.124 1.990 -5.583 1.00 90.44 86 GLN A N 1
ATOM 597 C CA . GLN A 1 86 ? 6.326 0.798 -5.249 1.00 90.44 86 GLN A CA 1
ATOM 598 C C . GLN A 1 86 ? 5.083 1.164 -4.435 1.00 90.44 86 GLN A C 1
ATOM 600 O O . GLN A 1 86 ? 5.120 2.112 -3.645 1.00 90.44 86 GLN A O 1
ATOM 605 N N . ALA A 1 87 ? 3.988 0.417 -4.588 1.00 94.69 87 ALA A N 1
ATOM 606 C CA . ALA A 1 87 ? 2.790 0.658 -3.787 1.00 94.69 87 ALA A CA 1
ATOM 607 C C . ALA A 1 87 ? 2.926 0.062 -2.388 1.00 94.69 87 ALA A C 1
ATOM 609 O O . ALA A 1 87 ? 2.959 0.804 -1.411 1.00 94.69 87 ALA A O 1
ATOM 610 N N . VAL A 1 88 ? 3.029 -1.261 -2.293 1.00 95.06 88 VAL A N 1
ATOM 611 C CA . VAL A 1 88 ? 3.186 -1.969 -1.024 1.00 95.06 88 VAL A CA 1
ATOM 612 C C . VAL A 1 88 ? 4.500 -2.724 -1.029 1.00 95.06 88 VAL A C 1
ATOM 614 O O . VAL A 1 88 ? 4.725 -3.577 -1.882 1.00 95.06 88 VAL A O 1
ATOM 617 N N . GLU A 1 89 ? 5.338 -2.442 -0.044 1.00 93.62 89 GLU A N 1
ATOM 618 C CA . GLU A 1 89 ? 6.479 -3.277 0.307 1.00 93.62 89 GLU A CA 1
ATOM 619 C C . GLU A 1 89 ? 6.091 -4.102 1.529 1.00 93.62 89 GLU A C 1
ATOM 621 O O . GLU A 1 89 ? 5.812 -3.558 2.603 1.00 93.62 89 GLU A O 1
ATOM 626 N N . PHE A 1 90 ? 6.019 -5.414 1.343 1.00 91.88 90 PHE A N 1
ATOM 627 C CA . PHE A 1 90 ? 5.751 -6.371 2.397 1.00 91.88 90 PHE A CA 1
ATOM 628 C C . PHE A 1 90 ? 7.075 -6.951 2.878 1.00 91.88 90 PHE A C 1
ATOM 630 O O . PHE A 1 90 ? 7.669 -7.817 2.242 1.00 91.88 90 PHE A O 1
ATOM 637 N N . ASN A 1 91 ? 7.543 -6.436 4.007 1.00 86.00 91 ASN A N 1
ATOM 638 C CA . ASN A 1 91 ? 8.715 -6.941 4.688 1.00 86.00 91 ASN A CA 1
ATOM 639 C C . ASN A 1 91 ? 8.284 -8.097 5.607 1.00 86.00 91 ASN A C 1
ATOM 641 O O . ASN A 1 91 ? 7.427 -7.933 6.480 1.00 86.00 91 ASN A O 1
ATOM 645 N N . SER A 1 92 ? 8.855 -9.275 5.351 1.00 74.81 92 SER A N 1
ATOM 646 C CA . SER A 1 92 ? 8.559 -10.582 5.967 1.00 74.81 92 SER A CA 1
ATOM 647 C C . SER A 1 92 ? 8.277 -10.608 7.479 1.00 74.81 92 SER A C 1
ATOM 649 O O . SER A 1 92 ? 8.623 -9.706 8.238 1.00 74.81 92 SER A O 1
ATOM 651 N N . GLY A 1 93 ? 7.702 -11.724 7.943 1.00 77.06 93 GLY A N 1
ATOM 652 C CA . GLY A 1 93 ? 7.429 -11.985 9.361 1.00 77.06 93 GLY A CA 1
ATOM 653 C C . GLY A 1 93 ? 5.978 -11.765 9.786 1.00 77.06 93 GLY A C 1
ATOM 654 O O . GLY A 1 93 ? 5.720 -11.555 10.968 1.00 77.06 93 GLY A O 1
ATOM 655 N N . GLY A 1 94 ? 5.034 -11.800 8.844 1.00 89.19 94 GLY A N 1
ATOM 656 C CA . GLY A 1 94 ? 3.613 -11.602 9.112 1.00 89.19 94 GLY A CA 1
ATOM 657 C C . GLY A 1 94 ? 2.715 -12.161 8.013 1.00 89.19 94 GLY A C 1
ATOM 658 O O . GLY A 1 94 ? 3.139 -12.988 7.203 1.00 89.19 94 GLY A O 1
ATOM 659 N N . VAL A 1 95 ? 1.473 -11.683 7.986 1.00 94.00 95 VAL A N 1
ATOM 660 C CA . VAL A 1 95 ? 0.464 -12.074 6.996 1.00 94.00 95 VAL A CA 1
ATOM 661 C C . VAL A 1 95 ? -0.133 -10.817 6.382 1.00 94.00 95 VAL A C 1
ATOM 663 O O . VAL A 1 95 ? -0.652 -9.974 7.108 1.00 94.00 95 VAL A O 1
ATOM 666 N N . LEU A 1 96 ? -0.090 -10.689 5.061 1.00 96.31 96 LEU A N 1
ATOM 667 C CA . LEU A 1 96 ? -0.700 -9.574 4.349 1.00 96.31 96 LEU A CA 1
ATOM 668 C C . LEU A 1 96 ? -1.895 -10.066 3.534 1.00 96.31 96 LEU A C 1
ATOM 670 O O . LEU A 1 96 ? -1.747 -10.885 2.629 1.00 96.31 96 LEU A O 1
ATOM 674 N N . HIS A 1 97 ? -3.072 -9.531 3.843 1.00 98.06 97 HIS A N 1
ATOM 675 C CA . HIS A 1 97 ? -4.287 -9.701 3.058 1.00 98.06 97 HIS A CA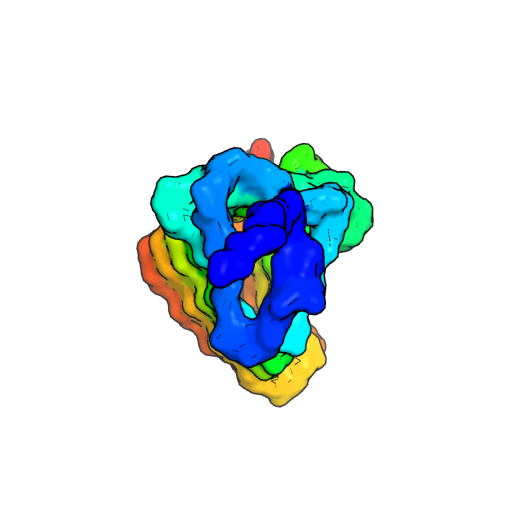 1
ATOM 676 C C . HIS A 1 97 ? -4.545 -8.445 2.232 1.00 98.06 97 HIS A C 1
ATOM 678 O O . HIS A 1 97 ? -4.659 -7.345 2.772 1.00 98.06 97 HIS A O 1
ATOM 684 N N . ILE A 1 98 ? -4.666 -8.627 0.924 1.00 98.25 98 ILE A N 1
ATOM 685 C CA . ILE A 1 98 ? -5.070 -7.611 -0.040 1.00 98.25 98 ILE A CA 1
ATOM 686 C C . ILE A 1 98 ? -6.387 -8.069 -0.653 1.00 98.25 98 ILE A C 1
ATOM 688 O O . ILE A 1 98 ? -6.457 -9.121 -1.293 1.00 98.25 98 ILE A O 1
ATOM 692 N N . GLU A 1 99 ? -7.446 -7.304 -0.435 1.00 98.50 99 GLU A N 1
ATOM 693 C CA . GLU A 1 99 ? -8.805 -7.734 -0.748 1.00 98.50 99 GLU A CA 1
ATOM 694 C C . GLU A 1 99 ? -9.560 -6.616 -1.468 1.00 98.50 99 GLU A C 1
ATOM 696 O O . GLU A 1 99 ? -9.724 -5.525 -0.930 1.00 98.50 99 GLU A O 1
ATOM 701 N N . LYS A 1 100 ? -10.063 -6.875 -2.680 1.00 98.00 100 LYS A N 1
ATOM 702 C CA . LYS A 1 100 ? -10.895 -5.910 -3.427 1.00 98.00 100 LYS A CA 1
ATOM 703 C C . LYS A 1 100 ? -10.213 -4.552 -3.653 1.00 98.00 100 LYS A C 1
ATOM 705 O O . LYS A 1 100 ? -10.866 -3.511 -3.622 1.00 98.00 100 LYS A O 1
ATOM 710 N N . CYS A 1 101 ? -8.897 -4.555 -3.839 1.00 98.12 101 CYS A N 1
ATOM 711 C CA . CYS A 1 101 ? -8.116 -3.338 -4.034 1.00 98.12 101 CYS A CA 1
ATOM 712 C C . CYS A 1 101 ? -7.832 -3.082 -5.518 1.00 98.12 101 CYS A C 1
ATOM 714 O O . CYS A 1 101 ? -7.873 -3.986 -6.356 1.00 98.12 101 CYS A O 1
ATOM 716 N N . VAL A 1 102 ? -7.468 -1.844 -5.831 1.00 97.25 102 VAL A N 1
ATOM 717 C CA . VAL A 1 102 ? -6.888 -1.466 -7.121 1.00 97.25 102 VAL A CA 1
ATOM 718 C C . VAL A 1 102 ? -5.529 -0.834 -6.864 1.00 97.25 102 VAL A C 1
ATOM 720 O O . VAL A 1 102 ? -5.403 0.059 -6.036 1.00 97.25 102 VAL A O 1
ATOM 723 N N . PHE A 1 103 ? -4.510 -1.301 -7.574 1.00 96.12 103 PHE A N 1
ATOM 724 C CA . PHE A 1 103 ? -3.156 -0.761 -7.539 1.00 96.12 103 PHE A CA 1
ATOM 725 C C . PHE A 1 103 ? -2.851 -0.168 -8.895 1.00 96.12 103 PHE A C 1
ATOM 727 O O . PHE A 1 103 ? -2.811 -0.916 -9.875 1.00 96.12 103 PHE A O 1
ATOM 734 N N . ARG A 1 104 ? -2.601 1.139 -8.977 1.00 94.25 104 ARG A N 1
ATOM 735 C CA . ARG A 1 104 ? -2.418 1.773 -10.279 1.00 94.25 104 ARG A CA 1
ATOM 736 C C . ARG A 1 104 ? -1.416 2.904 -10.344 1.00 94.25 104 ARG A C 1
ATOM 738 O O . ARG A 1 104 ? -1.151 3.584 -9.361 1.00 94.25 104 ARG A O 1
ATOM 745 N N . ASN A 1 105 ? -0.902 3.130 -11.550 1.00 92.31 105 ASN A N 1
ATOM 746 C CA . ASN A 1 105 ? -0.023 4.248 -11.900 1.00 92.31 105 ASN A CA 1
ATOM 747 C C . ASN A 1 105 ? 1.317 4.289 -11.137 1.00 92.31 105 ASN A C 1
ATOM 749 O O . ASN A 1 105 ? 1.883 5.369 -10.933 1.00 92.31 105 ASN A O 1
ATOM 753 N N . PHE A 1 106 ? 1.856 3.132 -10.747 1.00 91.38 106 PHE A N 1
ATOM 754 C CA . PHE A 1 106 ? 3.221 2.997 -10.223 1.00 91.38 106 PHE A CA 1
ATOM 755 C C . PHE A 1 106 ? 4.207 2.807 -11.381 1.00 91.38 106 PHE A C 1
ATOM 757 O O . PHE A 1 106 ? 4.560 1.683 -11.722 1.00 91.38 106 PHE A O 1
ATOM 764 N N . VAL A 1 107 ? 4.627 3.894 -12.037 1.00 88.19 107 VAL A N 1
ATOM 765 C CA . VAL A 1 107 ? 5.335 3.855 -13.344 1.00 88.19 107 VAL A CA 1
ATOM 766 C C . VAL A 1 107 ? 6.816 4.250 -13.286 1.00 88.19 107 VAL A C 1
ATOM 768 O O . VAL A 1 107 ? 7.409 4.627 -14.296 1.00 88.19 107 VAL A O 1
ATOM 771 N N . THR A 1 108 ? 7.456 4.151 -12.122 1.00 85.19 108 THR A N 1
ATOM 772 C CA . THR A 1 108 ? 8.888 4.469 -11.997 1.00 85.19 108 THR A CA 1
ATOM 773 C C . THR A 1 108 ? 9.764 3.337 -12.535 1.00 85.19 108 THR A C 1
ATOM 775 O O . THR A 1 108 ? 9.613 2.173 -12.157 1.00 85.19 108 THR A O 1
ATOM 778 N N . ALA A 1 109 ? 10.731 3.667 -13.395 1.00 75.62 109 ALA A N 1
ATOM 779 C CA . ALA A 1 109 ? 11.687 2.689 -13.909 1.00 75.62 109 ALA A CA 1
ATOM 780 C C . ALA A 1 109 ? 12.510 2.050 -12.771 1.00 75.62 109 ALA A C 1
ATOM 782 O O . ALA A 1 109 ? 12.960 2.729 -11.854 1.00 75.62 109 ALA A O 1
ATOM 783 N N . GLY A 1 110 ? 12.704 0.735 -12.837 1.00 75.19 110 GLY A N 1
ATOM 784 C CA . GLY A 1 110 ? 13.389 -0.084 -11.834 1.00 75.19 110 GLY A CA 1
ATOM 785 C C . GLY A 1 110 ? 12.495 -0.567 -10.691 1.00 75.19 110 GLY A C 1
ATOM 786 O O . GLY A 1 110 ? 12.751 -1.646 -10.159 1.00 75.19 110 GLY A O 1
ATOM 787 N N . SER A 1 111 ? 11.426 0.166 -10.361 1.00 80.50 111 SER A N 1
ATOM 788 C CA . SER A 1 111 ? 10.692 -0.058 -9.108 1.00 80.50 111 SER A CA 1
ATOM 789 C C . SER A 1 111 ? 9.168 -0.021 -9.212 1.00 80.50 111 SER A C 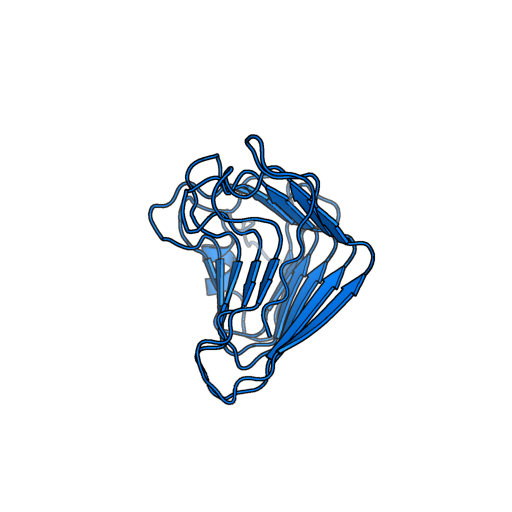1
ATOM 791 O O . SER A 1 111 ? 8.551 -0.247 -8.191 1.00 80.50 111 SER A O 1
ATOM 793 N N . GLY A 1 112 ? 8.561 0.204 -10.383 1.00 89.06 112 GLY A N 1
ATOM 794 C CA . GLY A 1 112 ? 7.107 0.330 -10.594 1.00 89.06 112 GLY A CA 1
ATOM 795 C C . GLY A 1 112 ? 6.262 -0.915 -10.290 1.00 89.06 112 GLY A C 1
ATOM 796 O O . GLY A 1 112 ? 5.743 -1.535 -11.216 1.00 89.06 112 GLY A O 1
ATOM 797 N N . TRP A 1 113 ? 6.135 -1.312 -9.026 1.00 91.31 113 TRP A N 1
ATOM 798 C CA . TRP A 1 113 ? 5.411 -2.518 -8.607 1.00 91.31 113 TRP A CA 1
ATOM 799 C C . TRP A 1 113 ? 4.181 -2.184 -7.765 1.00 91.31 113 TRP A C 1
ATOM 801 O O . TRP A 1 113 ? 4.228 -1.292 -6.918 1.00 91.31 113 TRP A O 1
ATOM 811 N N . GLY A 1 114 ? 3.098 -2.940 -7.949 1.00 93.81 114 GLY A N 1
ATOM 812 C CA . GLY A 1 114 ? 1.950 -2.889 -7.045 1.00 93.81 114 GLY A CA 1
ATOM 813 C C . GLY A 1 114 ? 2.293 -3.458 -5.667 1.00 93.81 114 GLY A C 1
ATOM 814 O O . GLY A 1 114 ? 2.161 -2.772 -4.661 1.00 93.81 114 GLY A O 1
ATOM 815 N N . ILE A 1 115 ? 2.788 -4.693 -5.611 1.00 93.50 115 ILE A N 1
ATOM 816 C CA . ILE A 1 115 ? 3.271 -5.318 -4.374 1.00 93.50 115 ILE A CA 1
ATOM 817 C C . ILE A 1 115 ? 4.680 -5.848 -4.604 1.00 93.50 115 ILE A C 1
ATOM 819 O O . ILE A 1 115 ? 4.931 -6.535 -5.594 1.00 93.50 115 ILE A O 1
ATOM 823 N N . VAL A 1 116 ? 5.579 -5.570 -3.669 1.00 91.06 116 VAL A N 1
ATOM 824 C CA . VAL A 1 116 ? 6.880 -6.224 -3.554 1.00 91.06 116 VAL A CA 1
ATOM 825 C C . VAL A 1 116 ? 6.932 -6.937 -2.216 1.00 91.06 116 VAL A C 1
ATOM 827 O O . VAL A 1 116 ? 6.842 -6.297 -1.175 1.00 91.06 116 VAL A O 1
ATOM 830 N N . ASP A 1 117 ? 7.068 -8.256 -2.241 1.00 87.81 117 ASP A N 1
ATOM 831 C CA . ASP A 1 117 ? 7.479 -9.017 -1.066 1.00 87.81 117 ASP A CA 1
ATOM 832 C C . ASP A 1 117 ? 9.007 -9.111 -1.080 1.00 87.81 117 ASP A C 1
ATOM 834 O O . ASP A 1 117 ? 9.582 -9.905 -1.833 1.00 87.81 117 ASP A O 1
ATOM 838 N N . ASP A 1 118 ? 9.644 -8.247 -0.286 1.00 77.19 118 ASP A N 1
ATOM 839 C CA . ASP A 1 118 ? 11.070 -8.316 0.024 1.00 77.19 118 ASP A CA 1
ATOM 840 C C . ASP A 1 118 ? 11.220 -8.932 1.412 1.00 77.19 118 ASP A C 1
ATOM 842 O O . ASP A 1 118 ? 11.428 -8.249 2.426 1.00 77.19 118 ASP A O 1
ATOM 846 N N . ALA A 1 119 ? 11.049 -10.256 1.461 1.00 65.25 119 ALA A N 1
ATOM 847 C CA . ALA A 1 119 ? 11.282 -11.066 2.641 1.00 65.25 119 ALA A CA 1
ATOM 848 C C . ALA A 1 119 ? 12.770 -11.062 3.039 1.00 65.25 119 ALA A C 1
ATOM 850 O O . ALA A 1 119 ? 13.488 -12.054 2.907 1.00 65.25 119 ALA A O 1
ATOM 851 N N . SER A 1 120 ? 13.259 -9.914 3.490 1.00 66.25 120 SER A N 1
ATOM 852 C CA . SER A 1 120 ? 14.631 -9.653 3.924 1.00 66.25 120 SER A CA 1
ATOM 853 C C . SER A 1 120 ? 14.957 -10.305 5.270 1.00 66.25 120 SER A C 1
ATOM 855 O O . SER A 1 120 ? 16.130 -10.470 5.610 1.00 66.25 120 SER A O 1
ATOM 857 N N . LEU A 1 121 ? 13.942 -10.737 6.022 1.00 61.69 121 LEU A N 1
ATOM 858 C CA . LEU A 1 121 ? 14.099 -11.516 7.243 1.00 61.69 121 LEU A CA 1
ATOM 859 C C . LEU A 1 121 ? 13.925 -13.001 6.923 1.00 61.69 121 LEU A C 1
ATOM 861 O O . LEU A 1 121 ? 13.055 -13.384 6.153 1.00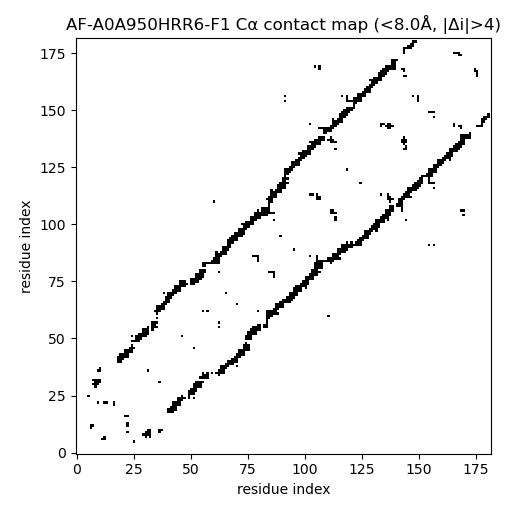 61.69 121 LEU A O 1
ATOM 865 N N . SER A 1 122 ? 14.703 -13.858 7.585 1.00 72.31 122 SER A N 1
ATOM 866 C CA . SER A 1 122 ? 14.584 -15.329 7.500 1.00 72.31 122 SER A CA 1
ATOM 867 C C . SER A 1 122 ? 13.320 -15.889 8.182 1.00 72.31 122 SER A C 1
ATOM 869 O O . SER A 1 122 ? 13.302 -17.018 8.672 1.00 72.31 122 SER A O 1
ATOM 871 N N . THR A 1 123 ? 12.259 -15.086 8.250 1.00 78.38 123 THR A N 1
ATOM 872 C CA . THR A 1 123 ? 10.970 -15.430 8.838 1.00 78.38 123 THR A CA 1
ATOM 873 C C . THR A 1 123 ? 9.962 -15.722 7.727 1.00 78.38 123 THR A C 1
ATOM 875 O O . THR A 1 123 ? 9.849 -14.942 6.780 1.00 78.38 123 THR A O 1
ATOM 878 N N . PRO A 1 124 ? 9.207 -16.831 7.813 1.00 83.44 124 PRO A N 1
ATOM 879 C CA . PRO A 1 124 ? 8.139 -17.095 6.861 1.00 83.44 124 PRO A CA 1
ATOM 880 C C . PRO A 1 124 ? 7.101 -15.965 6.832 1.00 83.44 124 PRO A C 1
ATOM 882 O O . PRO A 1 124 ? 6.804 -15.358 7.865 1.00 83.44 124 PRO A O 1
ATOM 885 N N . SER A 1 125 ? 6.531 -15.707 5.659 1.00 88.12 125 SER A N 1
ATOM 886 C CA . SER A 1 125 ? 5.429 -14.764 5.457 1.00 88.12 125 SER A CA 1
ATOM 887 C C . SER A 1 125 ? 4.317 -15.392 4.620 1.00 88.12 125 SER A C 1
ATOM 889 O O . SER A 1 125 ? 4.531 -16.359 3.882 1.00 88.12 125 SER A O 1
ATOM 891 N N . GLU A 1 126 ? 3.106 -14.849 4.736 1.00 91.88 126 GLU A N 1
ATOM 892 C CA . GLU A 1 126 ? 1.979 -15.245 3.891 1.00 91.88 126 GLU A CA 1
ATOM 893 C C . GLU A 1 126 ? 1.355 -14.018 3.222 1.00 91.88 126 GLU A C 1
ATOM 895 O O . GLU A 1 126 ? 1.002 -13.046 3.886 1.00 91.88 126 GLU A O 1
ATOM 900 N N . LEU A 1 127 ? 1.217 -14.070 1.900 1.00 94.00 127 LEU A N 1
ATOM 901 C CA . LEU A 1 127 ? 0.570 -13.051 1.084 1.00 94.00 127 LEU A CA 1
ATOM 902 C C . LEU A 1 127 ? -0.699 -13.636 0.461 1.00 94.00 127 LEU A C 1
ATOM 904 O O . LEU A 1 127 ? -0.645 -14.558 -0.358 1.00 94.00 127 LEU A O 1
ATOM 908 N N . PHE A 1 128 ? -1.843 -13.062 0.813 1.00 96.81 128 PHE A N 1
ATOM 909 C CA . PHE A 1 128 ? -3.143 -13.377 0.235 1.00 96.81 128 PHE A CA 1
ATOM 910 C C . PHE A 1 128 ? -3.620 -12.187 -0.589 1.00 96.81 128 PHE A C 1
ATOM 912 O O . PHE A 1 128 ? -3.790 -11.095 -0.059 1.00 96.81 128 PHE A O 1
ATOM 919 N N . VAL A 1 129 ? -3.865 -12.394 -1.882 1.00 97.44 129 VAL A N 1
ATOM 920 C CA . VAL A 1 129 ? -4.415 -11.362 -2.767 1.00 97.44 129 VAL A CA 1
ATOM 921 C C . VAL A 1 129 ? -5.691 -11.882 -3.407 1.00 97.44 129 VAL A C 1
ATOM 923 O O . VAL A 1 129 ? -5.691 -12.928 -4.064 1.00 97.44 129 VAL A O 1
ATOM 926 N N . SER A 1 130 ? -6.790 -11.154 -3.224 1.00 98.06 130 SER A N 1
ATOM 927 C CA . SER A 1 130 ? -8.089 -11.531 -3.768 1.00 98.06 130 SER A CA 1
ATOM 928 C C . SER A 1 130 ? -8.865 -10.358 -4.349 1.00 98.06 130 SER A C 1
ATOM 930 O O . SER A 1 130 ? -8.775 -9.237 -3.849 1.00 98.06 130 SER A O 1
ATOM 932 N N . ASP A 1 131 ? -9.607 -10.616 -5.429 1.00 97.81 131 ASP A N 1
ATOM 933 C CA . ASP A 1 131 ? -10.490 -9.635 -6.081 1.00 97.81 131 ASP A CA 1
ATOM 934 C C . ASP A 1 131 ? -9.795 -8.311 -6.433 1.00 97.81 131 ASP A C 1
ATOM 936 O O . ASP A 1 131 ? -10.391 -7.244 -6.363 1.00 97.81 131 ASP A O 1
ATOM 940 N N . THR A 1 132 ? -8.507 -8.367 -6.758 1.00 97.19 132 THR A N 1
ATOM 941 C CA . THR A 1 132 ? -7.649 -7.182 -6.851 1.00 97.19 132 THR A CA 1
ATOM 942 C C . THR A 1 132 ? -7.163 -6.975 -8.277 1.00 97.19 132 THR A C 1
ATOM 944 O O . THR A 1 132 ? -6.789 -7.935 -8.960 1.00 97.19 132 THR A O 1
ATOM 947 N N . ALA A 1 133 ? -7.138 -5.716 -8.712 1.00 96.19 133 ALA A N 1
ATOM 948 C CA . ALA A 1 133 ? -6.619 -5.312 -10.013 1.00 96.19 133 ALA A CA 1
ATOM 949 C C . ALA A 1 133 ? -5.297 -4.545 -9.877 1.00 96.19 133 ALA A C 1
ATOM 951 O O . ALA A 1 133 ? -5.140 -3.682 -9.014 1.00 96.19 133 ALA A O 1
ATOM 952 N N . PHE A 1 134 ? -4.356 -4.844 -10.766 1.00 94.56 134 PHE A N 1
ATOM 953 C CA . PHE A 1 134 ? -3.124 -4.097 -10.976 1.00 94.56 134 PHE A CA 1
ATOM 954 C C . PHE A 1 134 ? -3.196 -3.439 -12.351 1.00 94.56 134 PHE A C 1
ATOM 956 O O . PHE A 1 134 ? -3.301 -4.132 -13.360 1.00 94.56 134 PHE A O 1
ATOM 963 N N . GLU A 1 135 ? -3.155 -2.113 -12.408 1.00 93.00 135 GLU A N 1
ATOM 964 C CA . GLU A 1 135 ? -3.396 -1.358 -13.636 1.00 93.00 135 GLU A CA 1
ATOM 965 C C . GLU A 1 135 ? -2.284 -0.346 -13.876 1.00 93.00 135 GLU A C 1
ATOM 967 O O . GLU A 1 135 ? -1.982 0.470 -13.015 1.00 93.00 135 GLU A O 1
ATOM 972 N N . ASN A 1 136 ? -1.690 -0.330 -15.067 1.00 90.25 136 ASN A N 1
ATOM 973 C CA . ASN A 1 136 ? -0.724 0.707 -15.426 1.00 90.25 136 AS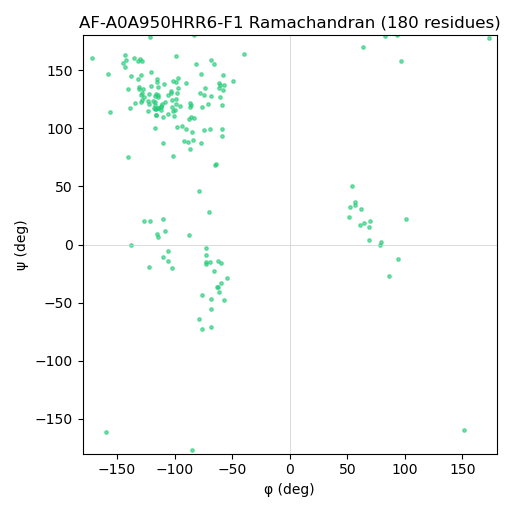N A CA 1
ATOM 974 C C . ASN A 1 136 ? 0.472 0.790 -14.449 1.00 90.25 136 ASN A C 1
ATOM 976 O O . ASN A 1 136 ? 0.957 1.876 -14.128 1.00 90.25 136 ASN A O 1
ATOM 980 N N . ASN A 1 137 ? 0.933 -0.361 -13.954 1.00 89.19 137 ASN A N 1
ATOM 981 C CA . ASN A 1 137 ? 2.107 -0.458 -13.088 1.00 89.19 137 ASN A CA 1
ATOM 982 C C . ASN A 1 137 ? 3.315 -0.928 -13.894 1.00 89.19 137 ASN A C 1
ATOM 984 O O . ASN A 1 137 ? 3.212 -1.798 -14.758 1.00 89.19 137 ASN A O 1
ATOM 988 N N . GLY A 1 138 ? 4.469 -0.351 -13.599 1.00 88.06 138 GLY A N 1
ATOM 989 C CA . GLY A 1 138 ? 5.717 -0.611 -14.289 1.00 88.06 138 GLY A CA 1
ATOM 990 C C . GLY A 1 138 ? 5.893 0.179 -15.583 1.00 88.06 138 GLY A C 1
ATOM 991 O O . GLY A 1 138 ? 5.056 0.973 -16.027 1.00 88.06 138 GLY A O 1
ATOM 992 N N . THR A 1 139 ? 7.048 -0.060 -16.186 1.00 83.88 139 THR A N 1
ATOM 993 C CA . THR A 1 139 ? 7.509 0.491 -17.458 1.00 83.88 139 THR A CA 1
ATOM 994 C C . THR A 1 139 ? 7.816 -0.644 -18.435 1.00 83.88 139 THR A C 1
ATOM 996 O O . THR A 1 139 ? 7.749 -1.826 -18.094 1.00 83.88 139 THR A O 1
ATOM 999 N N . ALA A 1 140 ? 8.224 -0.301 -19.659 1.00 79.75 140 ALA A N 1
ATOM 1000 C CA . ALA A 1 140 ? 8.662 -1.282 -20.652 1.00 79.75 140 ALA A CA 1
ATOM 1001 C C . ALA A 1 140 ? 9.789 -2.219 -20.164 1.00 79.75 140 ALA A C 1
ATOM 1003 O O . ALA A 1 140 ? 9.904 -3.345 -20.650 1.00 79.75 140 ALA A O 1
ATOM 1004 N N . SER A 1 141 ? 10.638 -1.760 -19.239 1.00 78.31 141 SER A N 1
ATOM 1005 C CA . SER A 1 141 ? 11.863 -2.453 -18.825 1.00 78.31 141 SER A CA 1
ATOM 1006 C C . SER A 1 141 ? 11.789 -3.126 -17.451 1.00 78.31 141 SER A C 1
ATOM 1008 O O . SER A 1 141 ? 12.674 -3.918 -17.128 1.00 78.31 141 SER A O 1
ATOM 1010 N N . SER A 1 142 ? 10.784 -2.818 -16.626 1.00 84.25 142 SER A N 1
ATOM 1011 C CA . SER A 1 142 ? 10.739 -3.224 -15.210 1.00 84.25 142 SER A CA 1
ATOM 1012 C C . SER A 1 142 ? 9.389 -2.903 -14.568 1.00 84.25 142 SER A C 1
ATOM 1014 O O . SER A 1 142 ? 8.714 -1.989 -15.032 1.00 84.25 142 SER A O 1
ATOM 1016 N N . GLY A 1 143 ? 9.049 -3.551 -13.454 1.00 84.69 143 GLY A N 1
ATOM 1017 C CA . GLY A 1 143 ? 7.785 -3.309 -12.753 1.00 84.69 143 GLY A CA 1
ATOM 1018 C C . GLY A 1 143 ? 6.661 -4.254 -13.184 1.00 84.69 143 GLY A C 1
ATOM 1019 O O . GLY A 1 143 ? 6.861 -5.121 -14.038 1.00 84.69 143 GLY A O 1
ATOM 1020 N N . GLY A 1 144 ? 5.484 -4.086 -12.581 1.00 88.06 144 GLY A N 1
ATOM 1021 C CA . GLY A 1 144 ? 4.300 -4.913 -12.821 1.00 88.06 144 GLY A CA 1
ATOM 1022 C C . GLY A 1 144 ? 3.372 -5.001 -11.606 1.00 88.06 144 GLY A C 1
ATOM 1023 O O . GLY A 1 144 ? 3.425 -4.166 -10.705 1.00 88.06 144 GLY A O 1
ATOM 1024 N N . GLY A 1 145 ? 2.512 -6.022 -11.570 1.00 90.75 145 GLY A N 1
ATOM 1025 C CA . GLY A 1 145 ? 1.580 -6.230 -10.458 1.00 90.75 145 GLY A CA 1
ATOM 1026 C C . GLY A 1 145 ? 2.265 -6.634 -9.151 1.00 90.75 145 GLY A C 1
ATOM 1027 O O . GLY A 1 145 ? 2.322 -5.846 -8.211 1.00 90.75 145 GLY A O 1
ATOM 1028 N N . ILE A 1 146 ? 2.792 -7.860 -9.094 1.00 91.38 146 ILE A N 1
ATOM 1029 C CA . ILE A 1 146 ? 3.364 -8.455 -7.877 1.00 91.38 146 ILE A CA 1
ATOM 1030 C C . ILE A 1 146 ? 4.769 -8.984 -8.175 1.00 91.38 146 ILE A C 1
ATOM 1032 O O . ILE A 1 146 ? 4.956 -9.748 -9.126 1.00 91.38 146 ILE A O 1
ATOM 1036 N N . LEU A 1 147 ? 5.733 -8.614 -7.336 1.00 89.38 147 LEU A N 1
ATOM 1037 C CA . LEU A 1 147 ? 7.080 -9.171 -7.295 1.00 89.38 147 LEU A CA 1
ATOM 1038 C C . LEU A 1 147 ? 7.280 -9.914 -5.971 1.00 89.38 147 LEU A C 1
ATOM 1040 O O . LEU A 1 147 ? 7.096 -9.337 -4.905 1.00 89.38 147 LEU A O 1
ATOM 1044 N N . ILE A 1 148 ? 7.701 -11.176 -6.049 1.00 87.44 148 ILE A N 1
ATOM 1045 C CA . ILE A 1 148 ? 8.189 -11.944 -4.898 1.00 87.44 148 ILE A CA 1
ATOM 1046 C C . ILE A 1 148 ? 9.705 -12.032 -5.046 1.00 87.44 148 ILE A C 1
ATOM 1048 O O . ILE A 1 148 ? 10.192 -12.623 -6.011 1.00 87.44 148 ILE A O 1
ATOM 1052 N N . ALA A 1 149 ? 10.437 -11.378 -4.150 1.00 81.38 149 ALA A N 1
ATOM 1053 C CA . ALA A 1 149 ? 11.887 -11.243 -4.211 1.00 81.38 149 ALA A CA 1
ATOM 1054 C C . ALA A 1 149 ? 12.481 -11.383 -2.800 1.00 81.38 149 ALA A C 1
ATOM 1056 O O . ALA A 1 149 ? 12.861 -10.384 -2.198 1.00 81.38 149 ALA A O 1
ATOM 1057 N N . PRO A 1 150 ? 12.557 -12.608 -2.251 1.00 70.69 150 PRO A N 1
ATOM 1058 C CA . PRO A 1 150 ? 13.067 -12.818 -0.903 1.00 70.69 150 PRO A CA 1
ATOM 1059 C C . PRO A 1 150 ? 14.505 -12.297 -0.757 1.00 70.69 150 PRO A C 1
ATOM 1061 O O . PRO A 1 150 ? 15.420 -12.766 -1.435 1.00 70.69 150 PRO A O 1
ATOM 1064 N N . GLY A 1 151 ? 14.711 -11.346 0.159 1.00 71.94 151 GLY A N 1
ATOM 1065 C CA . GLY A 1 151 ? 16.021 -10.766 0.459 1.00 71.94 151 GLY A CA 1
ATOM 1066 C C . GLY A 1 151 ? 16.972 -11.689 1.235 1.00 71.94 151 GLY A C 1
ATOM 1067 O O . GLY A 1 151 ? 18.155 -11.374 1.370 1.00 71.94 151 GLY A O 1
ATOM 1068 N N . SER A 1 152 ? 16.497 -12.840 1.732 1.00 72.94 152 SER A N 1
ATOM 1069 C CA . SER A 1 152 ? 17.324 -13.846 2.413 1.00 72.94 152 SER A CA 1
ATOM 1070 C C . SER A 1 152 ? 17.127 -15.253 1.835 1.00 72.94 152 SER A C 1
ATOM 1072 O O . SER A 1 152 ? 16.022 -15.643 1.465 1.00 72.94 152 SER A O 1
ATOM 1074 N N . ALA A 1 153 ? 18.198 -16.055 1.811 1.00 69.56 153 ALA A N 1
ATOM 1075 C CA . ALA A 1 153 ? 18.203 -17.405 1.231 1.00 69.56 153 ALA A CA 1
ATOM 1076 C C . ALA A 1 153 ? 17.255 -18.411 1.920 1.00 69.56 153 ALA A C 1
ATOM 1078 O O . ALA A 1 153 ? 17.004 -19.479 1.371 1.00 69.56 153 ALA A O 1
ATOM 1079 N N . ASN A 1 154 ? 16.747 -18.086 3.114 1.00 70.94 154 ASN A N 1
ATOM 1080 C CA . ASN A 1 154 ? 15.867 -18.954 3.906 1.00 70.94 154 ASN A CA 1
ATOM 1081 C C . ASN A 1 154 ? 14.452 -18.384 4.068 1.00 70.94 154 ASN A C 1
ATOM 1083 O O . ASN A 1 154 ? 13.657 -18.922 4.839 1.00 70.94 154 ASN A O 1
ATOM 1087 N N . SER A 1 155 ? 14.141 -17.285 3.388 1.00 75.00 155 SER A N 1
ATOM 1088 C CA . SER A 1 155 ? 12.816 -16.685 3.452 1.00 75.00 155 SER A CA 1
ATOM 1089 C C . SER A 1 155 ? 11.823 -17.510 2.641 1.00 75.00 155 SER A C 1
ATOM 1091 O O . SER A 1 155 ? 12.060 -17.814 1.473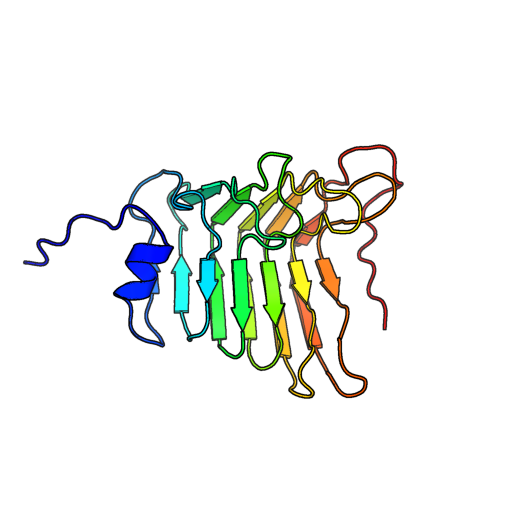 1.00 75.00 155 SER A O 1
ATOM 1093 N N . ILE A 1 156 ? 10.701 -17.870 3.263 1.00 75.88 156 ILE A N 1
ATOM 1094 C CA . ILE A 1 156 ? 9.608 -18.589 2.605 1.00 75.88 156 ILE A CA 1
ATOM 1095 C C . ILE A 1 156 ? 8.379 -17.690 2.617 1.00 75.88 156 ILE A C 1
ATOM 1097 O O . ILE A 1 156 ? 7.774 -17.497 3.670 1.00 75.88 156 ILE A O 1
ATOM 1101 N N . THR A 1 157 ? 7.971 -17.218 1.444 1.00 84.25 157 THR A N 1
ATOM 1102 C CA . THR A 1 157 ? 6.677 -16.557 1.263 1.00 84.25 157 THR A CA 1
ATOM 1103 C C . THR A 1 157 ? 5.671 -17.551 0.692 1.00 84.25 157 THR A C 1
ATOM 1105 O O . THR A 1 157 ? 5.855 -18.078 -0.408 1.00 84.25 157 THR A O 1
ATOM 1108 N N . ARG A 1 158 ? 4.563 -17.787 1.399 1.00 88.75 158 ARG A N 1
ATOM 1109 C CA . ARG A 1 158 ? 3.394 -18.473 0.829 1.00 88.75 158 ARG A CA 1
ATOM 1110 C C . ARG A 1 158 ? 2.510 -17.445 0.135 1.00 88.75 158 ARG A C 1
ATOM 1112 O O . ARG A 1 158 ? 2.040 -16.517 0.779 1.00 88.75 158 ARG A O 1
ATOM 1119 N N . VAL A 1 159 ? 2.251 -17.627 -1.158 1.00 91.75 159 VAL A N 1
ATOM 1120 C CA . VAL A 1 159 ? 1.422 -16.701 -1.944 1.00 91.75 159 VAL A CA 1
ATOM 1121 C C . VAL A 1 159 ? 0.144 -17.391 -2.404 1.00 91.75 159 VAL A C 1
ATOM 1123 O O . VAL A 1 159 ? 0.196 -18.453 -3.022 1.00 91.75 159 VAL A O 1
ATOM 1126 N N . THR A 1 160 ? -1.000 -16.762 -2.142 1.00 95.25 160 THR A N 1
ATOM 1127 C CA . THR A 1 160 ? -2.311 -17.191 -2.640 1.00 95.25 160 THR A CA 1
ATOM 1128 C C . THR A 1 160 ? -2.948 -16.062 -3.438 1.00 95.25 160 THR A C 1
ATOM 1130 O O . THR A 1 160 ? -3.190 -14.985 -2.900 1.00 95.25 160 THR A O 1
ATOM 1133 N N . LEU A 1 161 ? -3.250 -16.317 -4.714 1.00 94.94 161 LEU A N 1
ATOM 1134 C CA . LEU A 1 161 ? -3.909 -15.365 -5.610 1.00 94.94 161 LEU A CA 1
ATOM 1135 C C . LEU A 1 161 ? -5.279 -15.909 -6.025 1.00 94.94 161 LEU A C 1
ATOM 1137 O O . LEU A 1 161 ? -5.376 -17.040 -6.499 1.00 94.94 161 LEU A O 1
ATOM 1141 N N . ASN A 1 162 ? -6.333 -15.107 -5.886 1.00 97.25 162 ASN A N 1
ATOM 1142 C CA . ASN A 1 162 ? -7.691 -15.490 -6.272 1.00 97.25 162 ASN A CA 1
ATOM 1143 C C . ASN A 1 162 ? -8.420 -14.332 -6.966 1.00 97.25 162 ASN A C 1
ATOM 1145 O O . ASN A 1 162 ? -8.672 -13.307 -6.347 1.00 97.25 162 ASN A O 1
ATOM 1149 N N . ARG A 1 163 ? -8.799 -14.496 -8.240 1.00 95.69 163 ARG A N 1
ATOM 1150 C CA . ARG A 1 163 ? -9.418 -13.423 -9.052 1.00 95.69 163 ARG A CA 1
ATOM 1151 C C . ARG A 1 163 ? -8.565 -12.145 -9.066 1.00 95.69 163 ARG A C 1
ATOM 1153 O O . ARG A 1 163 ? -9.040 -11.053 -8.779 1.00 95.69 163 ARG A O 1
ATOM 1160 N N . VAL A 1 164 ? -7.281 -12.319 -9.377 1.00 93.50 164 VAL A N 1
ATOM 1161 C CA . VAL A 1 164 ? -6.323 -11.221 -9.547 1.00 93.50 164 VAL A CA 1
ATOM 1162 C C . VAL A 1 164 ? -6.187 -10.903 -11.030 1.00 93.50 164 VAL A C 1
ATOM 1164 O O . VAL A 1 164 ? -5.973 -11.809 -11.837 1.00 93.50 164 VAL A O 1
ATOM 1167 N N . MET A 1 165 ? -6.305 -9.625 -11.380 1.00 90.81 165 MET A N 1
ATOM 1168 C CA . MET A 1 165 ? -6.141 -9.126 -12.744 1.00 90.81 165 MET A CA 1
ATOM 1169 C C . MET A 1 165 ? -4.911 -8.223 -12.825 1.00 90.81 165 MET A C 1
ATOM 1171 O O . MET A 1 165 ? -4.728 -7.350 -11.986 1.00 90.81 165 MET A O 1
ATOM 1175 N N . ASP A 1 166 ? -4.096 -8.404 -13.860 1.00 82.50 166 ASP A N 1
ATOM 1176 C CA . ASP A 1 166 ? -3.056 -7.451 -14.251 1.00 82.50 166 ASP A CA 1
ATOM 1177 C C . ASP A 1 166 ? -3.412 -6.915 -15.644 1.00 82.50 166 ASP A C 1
ATOM 1179 O O . ASP A 1 166 ? -3.433 -7.661 -16.628 1.00 82.50 166 ASP A O 1
ATOM 1183 N N . ALA A 1 167 ? -3.777 -5.635 -15.697 1.00 77.06 167 ALA A N 1
ATOM 1184 C CA . ALA A 1 167 ? -4.236 -4.938 -16.893 1.00 77.06 167 ALA A CA 1
ATOM 1185 C C . ALA A 1 167 ? -3.084 -4.333 -17.725 1.00 77.06 167 ALA A C 1
ATOM 1187 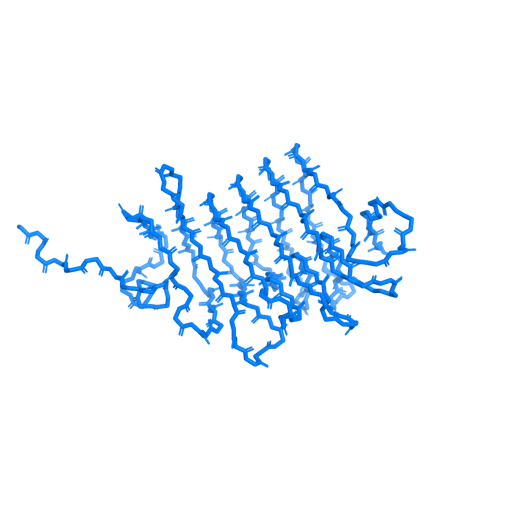O O . ALA A 1 167 ? -3.343 -3.638 -18.708 1.00 77.06 167 ALA A O 1
ATOM 1188 N N . GLY A 1 168 ? -1.823 -4.635 -17.389 1.00 59.59 168 GLY A N 1
ATOM 1189 C CA . GLY A 1 168 ? -0.644 -4.301 -18.189 1.00 59.59 168 GLY A CA 1
ATOM 1190 C C . GLY A 1 168 ? 0.092 -3.024 -17.764 1.00 59.59 168 GLY A C 1
ATOM 1191 O O . GLY A 1 168 ? -0.461 -2.132 -17.119 1.00 59.59 168 GLY A O 1
ATOM 1192 N N . ALA A 1 169 ? 1.373 -2.955 -18.148 1.00 58.19 169 ALA A N 1
ATOM 1193 C CA . ALA A 1 169 ? 2.286 -1.845 -17.874 1.00 58.19 169 ALA A CA 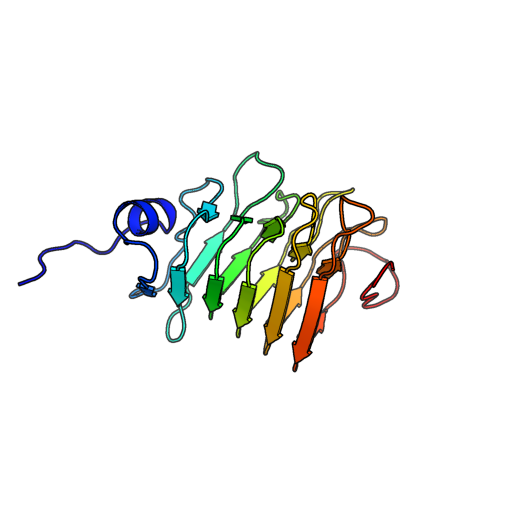1
ATOM 1194 C C . ALA A 1 169 ? 2.112 -0.668 -18.851 1.00 58.19 169 ALA A C 1
ATOM 1196 O O . ALA A 1 169 ? 1.712 -0.849 -20.003 1.00 58.19 169 ALA A O 1
ATOM 1197 N N . SER A 1 170 ? 2.494 0.534 -18.405 1.00 55.88 170 SER A N 1
ATOM 1198 C CA . SER A 1 170 ? 2.247 1.819 -19.084 1.00 55.88 170 SER A CA 1
ATOM 1199 C C . SER A 1 170 ? 2.830 1.976 -20.494 1.00 55.88 170 SER A C 1
ATOM 1201 O O . SER A 1 170 ? 2.413 2.869 -21.225 1.00 55.88 170 SER A O 1
ATOM 1203 N N . THR A 1 171 ? 3.770 1.133 -20.931 1.00 46.25 171 THR A N 1
ATOM 1204 C CA . THR A 1 171 ? 4.355 1.213 -22.280 1.00 46.25 171 THR A CA 1
ATOM 1205 C C . THR A 1 171 ? 4.937 -0.132 -22.742 1.00 46.25 171 THR A C 1
ATOM 1207 O O . THR A 1 171 ? 5.933 -0.612 -22.217 1.00 46.25 171 THR A O 1
ATOM 1210 N N . GLY A 1 172 ? 4.353 -0.742 -23.779 1.00 46.28 172 GLY A N 1
ATOM 1211 C CA . GLY A 1 172 ? 5.075 -1.573 -24.759 1.00 46.28 172 GLY A CA 1
ATOM 1212 C C . GLY A 1 172 ? 5.677 -2.932 -24.359 1.00 46.28 172 GLY A C 1
ATOM 1213 O O . GLY A 1 172 ? 6.299 -3.551 -25.224 1.00 46.28 172 GLY A O 1
ATOM 1214 N N . SER A 1 173 ? 5.508 -3.455 -23.141 1.00 42.62 173 SER A N 1
ATOM 1215 C CA . SER A 1 173 ? 5.943 -4.825 -22.821 1.00 42.62 173 SER A CA 1
ATOM 1216 C C . SER A 1 173 ? 4.778 -5.821 -22.918 1.00 42.62 173 SER A C 1
ATOM 1218 O O . SER A 1 173 ? 3.646 -5.563 -22.518 1.00 42.62 173 SER A O 1
ATOM 1220 N N . ARG A 1 174 ? 5.047 -6.960 -23.563 1.00 45.34 174 ARG A N 1
ATOM 1221 C CA . ARG A 1 174 ? 4.091 -8.043 -23.835 1.00 45.34 174 ARG A CA 1
ATOM 1222 C C . ARG A 1 174 ? 3.478 -8.605 -22.544 1.00 45.34 174 ARG A C 1
ATOM 1224 O O . ARG A 1 174 ? 4.070 -9.511 -21.966 1.00 45.34 174 ARG A O 1
ATOM 1231 N N . GLY A 1 175 ? 2.261 -8.164 -22.221 1.00 41.72 175 GLY A N 1
ATOM 1232 C CA . GLY A 1 175 ? 1.272 -8.882 -21.405 1.00 41.72 175 GLY A CA 1
ATOM 1233 C C . GLY A 1 175 ? 1.660 -9.164 -19.943 1.00 41.72 175 GLY A C 1
ATOM 1234 O O . GLY A 1 175 ? 2.808 -8.968 -19.550 1.00 41.72 175 GLY A O 1
ATOM 1235 N N . PRO A 1 176 ? 0.703 -9.629 -19.121 1.00 42.19 176 PRO A N 1
ATOM 1236 C CA . PRO A 1 176 ? 0.876 -9.761 -17.679 1.00 42.19 176 PRO A CA 1
ATOM 1237 C C . PRO A 1 176 ? 1.874 -10.882 -17.383 1.00 42.19 176 PRO A C 1
ATOM 1239 O O . PRO A 1 176 ? 1.555 -12.071 -17.429 1.00 42.19 176 PRO A O 1
ATOM 1242 N N . ARG A 1 177 ? 3.126 -10.513 -17.111 1.00 47.31 177 ARG A N 1
ATOM 1243 C CA . ARG A 1 177 ? 4.118 -11.430 -16.554 1.00 47.31 177 ARG A CA 1
ATOM 1244 C C . ARG A 1 177 ? 4.057 -11.313 -15.039 1.00 47.31 177 ARG A C 1
ATOM 1246 O O . ARG A 1 177 ? 4.829 -10.562 -14.450 1.00 47.31 177 ARG A O 1
ATOM 1253 N N . ALA A 1 178 ? 3.194 -12.115 -14.415 1.00 42.72 178 ALA A N 1
ATOM 1254 C CA . ALA A 1 178 ? 3.406 -12.525 -13.032 1.00 42.72 178 ALA A CA 1
ATOM 1255 C C . ALA A 1 178 ? 4.762 -13.246 -12.981 1.00 42.72 178 ALA A C 1
ATOM 1257 O O . ALA A 1 178 ? 4.882 -14.419 -13.336 1.00 42.72 178 ALA A O 1
ATOM 1258 N N . THR A 1 179 ? 5.821 -12.507 -12.664 1.00 45.66 179 THR A N 1
ATOM 1259 C CA . THR A 1 179 ? 7.169 -13.062 -12.606 1.00 45.66 179 THR A CA 1
ATOM 1260 C C . THR A 1 179 ? 7.370 -13.588 -11.195 1.00 45.66 179 THR A C 1
ATOM 1262 O O . THR A 1 179 ? 7.852 -12.874 -10.323 1.00 45.66 179 THR A O 1
ATOM 1265 N N . ILE A 1 180 ? 6.988 -14.844 -10.966 1.00 41.47 180 ILE A N 1
ATOM 1266 C CA . ILE A 1 180 ? 7.448 -15.585 -9.791 1.00 41.47 180 ILE A CA 1
ATOM 1267 C C . ILE A 1 180 ? 8.902 -15.962 -10.087 1.00 41.47 180 ILE A C 1
ATOM 1269 O O . ILE A 1 180 ? 9.155 -16.891 -10.855 1.00 41.47 180 ILE A O 1
ATOM 1273 N N . LYS A 1 181 ? 9.866 -15.201 -9.559 1.00 34.28 181 LYS A N 1
ATOM 1274 C CA . LYS A 1 181 ? 11.250 -15.676 -9.489 1.00 34.28 181 LYS A CA 1
ATOM 1275 C C . LYS A 1 181 ? 11.379 -16.478 -8.199 1.00 34.28 181 LYS A C 1
ATOM 1277 O O . LYS A 1 181 ? 11.265 -15.908 -7.121 1.00 34.28 181 LYS A O 1
ATOM 1282 N N . ALA A 1 182 ? 11.525 -17.791 -8.352 1.00 35.28 182 ALA A N 1
ATOM 1283 C CA . ALA A 1 182 ? 12.026 -18.665 -7.299 1.00 35.28 182 ALA A CA 1
ATOM 1284 C C . ALA A 1 182 ? 13.546 -18.508 -7.175 1.00 35.28 182 ALA A C 1
ATOM 1286 O O . ALA A 1 182 ? 14.185 -18.228 -8.221 1.00 35.28 182 ALA A O 1
#

pLDDT: mean 85.45, std 15.51, range [34.28, 98.56]

Mean predicted aligned error: 6.77 Å

Foldseek 3Di:
DPPDDQQLAPQVVQVVADAVEEAEDPEADARLPQDAAEAEGHYEYEDPPYAYEPAHNHDDQERYEHEQYHYEYYNYEYEPVLPHQEHYEYADNYEYHAYLYEFENQEDEPGQEDYEDAPLDLHEYEYEYENYEYEQTYDQHDYFYYHYHHSDPNYHYHYHYYNYYTHDHNDDHPDHPPDPDD

Secondary structure (DSSP, 8-state):
---PPPPSSHHHHHTTSPTTEEEE--SSEE--TTSPEEE-S-EEEE-TTS-EEEE---SSSEEEEEESSEEEEESEEEE-TTT-SEEEEEESSSEEEEES-EEE----TTT-EEEEE---SSS-EEEEEES-EEES-SBTTB-EEEEE--SSTT--EEEEEES-EE---SSS--S----B--

Solvent-accessible surface area (backbone atoms only — not comparable to full-atom values): 8931 Å² total; per-residue (Å²): 132,86,87,66,76,81,67,74,21,54,64,60,42,56,76,74,48,56,73,74,35,74,45,72,46,89,57,67,46,67,28,31,78,49,46,64,39,80,42,74,49,26,33,35,39,39,9,67,96,37,61,26,29,36,51,37,70,43,87,58,65,41,39,28,42,37,35,55,26,51,33,36,44,28,27,34,41,37,29,17,76,62,67,20,22,24,42,33,38,41,35,31,41,28,32,43,38,40,34,49,26,37,29,29,30,13,40,25,80,79,40,0,20,35,32,35,35,42,17,56,40,72,35,57,24,36,43,39,39,27,56,25,39,24,35,34,14,4,33,60,88,28,52,27,44,55,41,51,50,56,63,28,99,66,31,46,74,49,78,46,81,42,71,65,46,59,75,34,42,70,40,94,51,88,62,70,70,78,51,79,61,128

Sequence (182 aa):
MHSGVPCATFKHALSKTNAGGEINCVDQGDFSGGAQLLIDRAITIDCEGVQGRFGYAGTSATAMFVSGATVVLRGLDIDGSGVAAQAVEFNSGGVLHIEKCVFRNFVTAGSGWGIVDDASLSTPSELFVSDTAFENNGTASSGGGILIAPGSANSITRVTLNRVMDAGASTGSRGPRATIKA

Radius of gyration: 15.57 Å; Cα contacts (8 Å, |Δi|>4): 576; chains: 1; bounding box: 39×33×47 Å

Nearest PDB structures (foldseek):
  4z03-assembly1_A  TM=4.502E-01  e=4.401E-02  Caldicellulosiruptor bescii DSM 6725
  4z06-assembly2_B  TM=4.242E-01  e=2.282E-02  Caldicellulosiruptor bescii DSM 6725
  4yzx-assembly2_B  TM=4.008E-01  e=2.525E-02  Caldicellulosiruptor bescii DSM 6725
  4yzq-assembly2_B  TM=3.913E-01  e=3.978E-02  Caldicellulosiruptor bescii DSM 6725
  4yza-assembly2_B  TM=2.693E-01  e=3.782E-02  Caldicellulosiruptor bescii DSM 6725